Protein AF-S4R4X2-F1 (afdb_monomer)

Mean predicted aligned error: 4.97 Å

Nearest PDB structures (foldseek):
  6krz-assembly3_C  TM=7.947E-01  e=2.212E-10  Homo sapiens
  5lxg-assembly1_A  TM=7.366E-01  e=7.486E-11  Homo sapiens
  6yxg-assembly1_A  TM=7.466E-01  e=3.971E-08  Homo sapiens
  7u8p-assembly1_m  TM=2.594E-01  e=2.006E+00  Sus scrofa
  7u8q-assembly1_j  TM=2.538E-01  e=3.150E+00  Sus scrofa

Radius of gyration: 20.01 Å; Cα contacts (8 Å, |Δi|>4): 422; chains: 1; bounding box: 53×36×65 Å

Secondary structure (DSSP, 8-state):
---GGG--TT--S-PPPTT--HHHHHHGGGS--TTHHHHHHHHHHHHHHHHHHHT-TTHHHHHHSGGGHHHHHHHHHHHHHHHHHHHHHHHGGG-HHHHHHHHHHHHHHHHHHHHHHHHHIIIIISBTTB-TTS-HHHHHHHHHHHHHHHHHHHHHHHHH--STT-HHHHHHHHHHHHHHHHHHHHHHHHHHHHS-GGG-TTHHHHHHHHHHHHHHHHHHHS-TTTTTSTTTTSSSS-HHHHHHHHHHHHHHHHHHHHHHHHHHHTTS--S-HHHHHHHHHHHHHHHHHHHHHHHHHHHHHHHHHHHH--

pLDDT: mean 90.8, std 10.5, range [52.72, 98.75]

Foldseek 3Di:
DQDPLPDDPQQDDFADAAQDDPVVLVVCCVPFGLLNLQLVLLVVLLVVLVVVLVPPPCNVVLVVDLLNVLLVQLSVLSNQLSVLSNCQSSFLRHDVLSNLLSVLSNLLSQLSNLLSLLSLCLFQQADPVGFPPDDSVVLNVVLLVLSLQLSLLQLVLVLPPVDPDDPSSCCSNPVSVVVSVCSSCRSLVRCLVPDDPVVAVLNVLSVLLVVLQVQLSCLVVDFPPSVVPRNPCNGHDTSSSSSSNSNSSSSVSSSVSSVSSSVVCVPPGPDDSVVSVVSVVSSVVSSVSSVVSSVVSSVSVVVVVVVVVD

Structure (mmCIF, N/CA/C/O backbone):
data_AF-S4R4X2-F1
#
_entry.id   AF-S4R4X2-F1
#
loop_
_atom_site.group_PDB
_atom_site.id
_atom_site.type_symbol
_atom_site.label_atom_id
_atom_site.label_alt_id
_atom_site.label_comp_id
_atom_site.label_asym_id
_atom_site.label_entity_id
_atom_site.label_seq_id
_atom_site.pdbx_PDB_ins_code
_atom_site.Cartn_x
_atom_site.Cartn_y
_atom_site.Cartn_z
_atom_site.occupancy
_atom_site.B_iso_or_equiv
_atom_site.auth_seq_id
_atom_site.auth_comp_id
_atom_site.auth_asym_id
_atom_site.auth_atom_id
_atom_site.pdbx_PDB_model_num
ATOM 1 N N . GLU A 1 1 ? -18.042 -4.351 26.432 1.00 79.56 1 GLU A N 1
ATOM 2 C CA . GLU A 1 1 ? -18.594 -3.827 25.164 1.00 79.56 1 GLU A CA 1
ATOM 3 C C . GLU A 1 1 ? -17.460 -3.534 24.189 1.00 79.56 1 GLU A C 1
ATOM 5 O O . GLU A 1 1 ? -16.321 -3.402 24.629 1.00 79.56 1 GLU A O 1
ATOM 10 N N . VAL A 1 2 ? -17.740 -3.502 22.884 1.00 89.75 2 VAL A N 1
ATOM 11 C CA . VAL A 1 2 ? -16.739 -3.189 21.851 1.00 89.75 2 VAL A CA 1
ATOM 12 C C . VAL A 1 2 ? -16.613 -1.659 21.738 1.00 89.75 2 VAL A C 1
ATOM 14 O O . VAL A 1 2 ? -17.638 -0.987 21.643 1.00 89.75 2 VAL A O 1
ATOM 17 N N . PRO A 1 3 ? -15.396 -1.080 21.782 1.00 90.94 3 PRO A N 1
ATOM 18 C CA . PRO A 1 3 ? -15.206 0.360 21.626 1.00 90.94 3 PRO A CA 1
ATOM 19 C C . PRO A 1 3 ? -15.764 0.895 20.302 1.00 90.94 3 PRO A C 1
ATOM 21 O O . PRO A 1 3 ? -15.543 0.300 19.249 1.00 90.94 3 PRO A O 1
ATOM 24 N N . ILE A 1 4 ? -16.387 2.080 20.340 1.00 88.44 4 ILE A N 1
ATOM 25 C CA . ILE A 1 4 ? -16.975 2.756 19.162 1.00 88.44 4 ILE A CA 1
ATOM 26 C C . ILE A 1 4 ? -15.960 2.913 18.023 1.00 88.44 4 ILE A C 1
ATOM 28 O O . ILE A 1 4 ? -16.316 2.817 16.854 1.00 88.44 4 ILE A O 1
ATOM 32 N N . VAL A 1 5 ? -14.683 3.123 18.351 1.00 89.38 5 VAL A N 1
ATOM 33 C CA . VAL A 1 5 ? -13.606 3.279 17.361 1.00 89.38 5 VAL A CA 1
ATOM 34 C C . VAL A 1 5 ? -13.347 2.012 16.535 1.00 89.38 5 VAL A C 1
ATOM 36 O O . VAL A 1 5 ? -12.719 2.103 15.489 1.00 89.38 5 VAL A O 1
ATOM 39 N N . PHE A 1 6 ? -13.827 0.842 16.975 1.00 92.00 6 PHE A N 1
ATOM 40 C CA . PHE A 1 6 ? -13.728 -0.410 16.214 1.00 92.00 6 PHE A CA 1
ATOM 41 C C . PHE A 1 6 ? -14.949 -0.646 15.320 1.00 92.00 6 PHE A C 1
ATOM 43 O O . PHE A 1 6 ? -14.944 -1.591 14.536 1.00 92.00 6 PHE A O 1
ATOM 50 N N . HIS A 1 7 ? -16.010 0.150 15.472 1.00 89.94 7 HIS A N 1
ATOM 51 C CA . HIS A 1 7 ? -17.256 -0.067 14.753 1.00 89.94 7 HIS A CA 1
ATOM 52 C C . HIS A 1 7 ? -17.175 0.482 13.332 1.00 89.94 7 HIS A C 1
ATOM 54 O O . HIS A 1 7 ? -16.748 1.612 13.094 1.00 89.94 7 HIS A O 1
ATOM 60 N N . GLU A 1 8 ? -17.699 -0.311 12.406 1.00 88.56 8 GLU A N 1
ATOM 61 C CA . GLU A 1 8 ? -17.889 0.045 11.008 1.00 88.56 8 GLU A CA 1
ATOM 62 C C . GLU A 1 8 ? -19.390 0.206 10.766 1.00 88.56 8 GLU A C 1
ATOM 64 O O . GLU A 1 8 ? -20.191 -0.610 11.215 1.00 88.56 8 GLU A O 1
ATOM 69 N N . LYS A 1 9 ? -19.793 1.269 10.063 1.00 87.00 9 LYS A N 1
ATOM 70 C CA . LYS A 1 9 ? -21.183 1.773 10.058 1.00 87.00 9 LYS A CA 1
ATOM 71 C C . LYS A 1 9 ? -22.263 0.728 9.731 1.00 87.00 9 LYS A C 1
ATOM 73 O O . LYS A 1 9 ? -23.371 0.826 10.249 1.00 87.00 9 LYS A O 1
ATOM 78 N N . TYR A 1 10 ? -21.966 -0.225 8.849 1.00 93.44 10 TYR A N 1
ATOM 79 C CA . TYR A 1 10 ? -22.925 -1.222 8.351 1.00 93.44 10 TYR A CA 1
ATOM 80 C C . TYR A 1 10 ? -22.626 -2.655 8.816 1.00 93.44 10 TYR A C 1
ATOM 82 O O . TYR A 1 10 ? -23.360 -3.585 8.467 1.00 93.44 10 TYR A O 1
ATOM 90 N N . ILE A 1 11 ? -21.576 -2.822 9.623 1.00 95.56 11 ILE A N 1
ATOM 91 C CA . ILE A 1 11 ? -21.189 -4.090 10.233 1.00 95.56 11 ILE A CA 1
ATOM 92 C C . ILE A 1 11 ? -21.790 -4.128 11.637 1.00 95.56 11 ILE A C 1
ATOM 94 O O . ILE A 1 11 ? -21.461 -3.316 12.496 1.00 95.56 11 ILE A O 1
ATOM 98 N N . THR A 1 12 ? -22.720 -5.050 11.871 1.00 95.00 12 THR A N 1
ATOM 99 C CA . THR A 1 12 ? -23.530 -5.057 13.105 1.00 95.00 12 THR A CA 1
ATOM 100 C C . THR A 1 12 ? -23.096 -6.109 14.123 1.00 95.00 12 THR A C 1
ATOM 102 O O . THR A 1 12 ? -23.522 -6.064 15.274 1.00 95.00 12 THR A O 1
ATOM 105 N N . SER A 1 13 ? -22.271 -7.079 13.725 1.00 95.25 13 SER A N 1
ATOM 106 C CA . SER A 1 13 ? -21.797 -8.166 14.585 1.00 95.25 13 SER A CA 1
ATOM 107 C C . SER A 1 13 ? -20.508 -8.792 14.043 1.00 95.25 13 SER A C 1
ATOM 109 O O . SER A 1 13 ? -20.011 -8.401 12.991 1.00 95.25 13 SER A O 1
ATOM 111 N N . GLY A 1 14 ? -19.954 -9.772 14.764 1.00 95.38 14 GLY A N 1
ATOM 112 C CA . GLY A 1 14 ? -18.726 -10.473 14.367 1.00 95.38 14 GLY A CA 1
ATOM 113 C C . GLY A 1 14 ? -17.434 -9.840 14.888 1.00 95.38 14 GLY A C 1
ATOM 114 O O . GLY A 1 14 ? -16.356 -10.332 14.564 1.00 95.38 14 GLY A O 1
ATOM 115 N N . TYR A 1 15 ? -17.535 -8.791 15.706 1.00 97.19 15 TYR A N 1
ATOM 116 C CA . TYR A 1 15 ? -16.399 -8.159 16.371 1.00 97.19 15 TYR A CA 1
ATOM 117 C C . TYR A 1 15 ? -15.754 -9.079 17.407 1.00 97.19 15 TYR A C 1
ATOM 119 O O . TYR A 1 15 ? -16.434 -9.744 18.190 1.00 97.19 15 TYR A O 1
ATOM 127 N N . ARG A 1 16 ? -14.421 -9.071 17.448 1.00 97.06 16 ARG A N 1
ATOM 128 C CA . ARG A 1 16 ? -13.657 -9.776 18.483 1.00 97.06 16 ARG A CA 1
ATOM 129 C C . ARG A 1 16 ? -13.734 -9.021 19.817 1.00 97.06 16 ARG A C 1
ATOM 131 O O . ARG A 1 16 ? -13.688 -7.789 19.814 1.00 97.06 16 ARG A O 1
ATOM 138 N N . PRO A 1 17 ? -13.813 -9.731 20.956 1.00 96.25 17 PRO A N 1
ATOM 139 C CA . PRO A 1 17 ? -13.838 -9.091 22.265 1.00 96.25 17 PRO A CA 1
ATOM 140 C C . PRO A 1 17 ? -12.492 -8.406 22.566 1.00 96.25 17 PRO A C 1
ATOM 142 O O . PRO A 1 17 ? -11.451 -9.027 22.340 1.00 96.25 17 PRO A O 1
ATOM 145 N N . PRO A 1 18 ? -12.487 -7.173 23.108 1.00 96.81 18 PRO A N 1
ATOM 146 C CA . PRO A 1 18 ? -11.262 -6.491 23.523 1.00 96.81 18 PRO A CA 1
ATOM 147 C C . PRO A 1 18 ? -10.647 -7.124 24.780 1.00 96.81 18 PRO A C 1
ATOM 149 O O . PRO A 1 18 ? -11.257 -7.958 25.451 1.00 96.81 18 PRO A O 1
ATOM 152 N N . GLY A 1 19 ? -9.416 -6.730 25.119 1.00 96.69 19 GLY A N 1
ATOM 153 C CA . GLY A 1 19 ? -8.761 -7.108 26.381 1.00 96.69 19 GLY A CA 1
ATOM 154 C C . GLY A 1 19 ? -8.236 -8.548 26.460 1.00 96.69 19 GLY A C 1
ATOM 155 O O . GLY A 1 19 ? -7.537 -8.887 27.411 1.00 96.69 19 GLY A O 1
ATOM 156 N N . GLN A 1 20 ? -8.492 -9.389 25.454 1.00 97.69 20 GLN A N 1
ATOM 157 C CA . GLN A 1 20 ? -7.968 -10.761 25.413 1.00 97.69 20 GLN A CA 1
ATOM 158 C C . GLN A 1 20 ? -6.429 -10.814 25.339 1.00 97.69 20 GLN A C 1
ATOM 160 O O . GLN A 1 20 ? -5.808 -9.838 24.920 1.00 97.69 20 GLN A O 1
ATOM 165 N N . PRO A 1 21 ? -5.760 -11.924 25.705 1.00 97.81 21 PRO A N 1
ATOM 166 C CA . PRO A 1 21 ? -4.310 -12.096 25.529 1.00 97.81 21 PRO A CA 1
ATOM 167 C C . PRO A 1 21 ? -3.859 -12.037 24.056 1.00 97.81 21 PRO A C 1
ATOM 169 O O . PRO A 1 21 ? -4.621 -12.384 23.164 1.00 97.81 21 PRO A O 1
ATOM 172 N N . TRP A 1 22 ? -2.602 -11.679 23.766 1.00 97.88 22 TRP A N 1
ATOM 173 C CA . TRP A 1 22 ? -2.083 -11.613 22.381 1.00 97.88 22 TRP A CA 1
ATOM 174 C C . TRP A 1 22 ? -2.250 -12.920 21.596 1.00 97.88 22 TRP A C 1
ATOM 176 O O . TRP A 1 22 ? -2.629 -12.892 20.427 1.00 97.88 22 TRP A O 1
ATOM 186 N N . ARG A 1 23 ? -2.064 -14.063 22.270 1.00 98.12 23 ARG A N 1
ATOM 187 C CA . ARG A 1 23 ? -2.300 -15.396 21.695 1.00 98.12 23 ARG A CA 1
ATOM 188 C C . ARG A 1 23 ? -3.719 -15.579 21.151 1.00 98.12 23 ARG A C 1
ATOM 190 O O . ARG A 1 23 ? -3.886 -16.273 20.162 1.00 98.12 23 ARG A O 1
ATOM 197 N N . PHE A 1 24 ? -4.729 -14.950 21.761 1.00 98.31 24 PHE A N 1
ATOM 198 C CA . PHE A 1 24 ? -6.113 -15.035 21.292 1.00 98.31 24 PHE A CA 1
ATOM 199 C C . PHE A 1 24 ? -6.245 -14.415 19.900 1.00 98.31 24 PHE A C 1
ATOM 201 O O . PHE A 1 24 ? -6.804 -15.036 19.004 1.00 98.31 24 PHE A O 1
ATOM 208 N N . TYR A 1 25 ? -5.675 -13.224 19.695 1.00 98.25 25 TYR A N 1
ATOM 209 C CA . TYR A 1 25 ? -5.715 -12.553 18.396 1.00 98.25 25 TYR A CA 1
ATOM 210 C C . TYR A 1 25 ? -4.884 -13.295 17.351 1.00 98.25 25 TYR A C 1
ATOM 212 O O . TYR A 1 25 ? -5.356 -13.467 16.235 1.00 98.25 25 TYR A O 1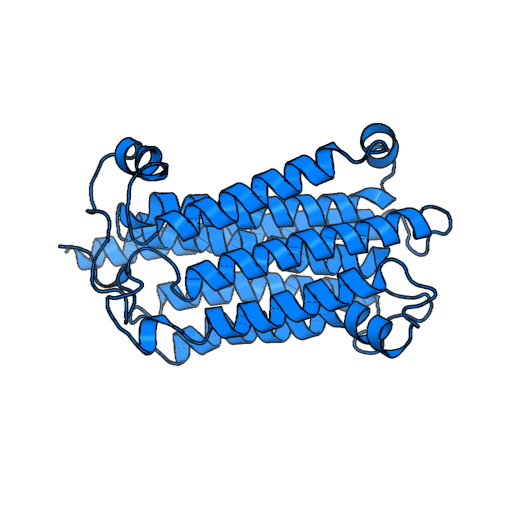
ATOM 220 N N . ALA A 1 26 ? -3.710 -13.819 17.716 1.00 97.75 26 ALA A N 1
ATOM 221 C CA . ALA A 1 26 ? -2.916 -14.646 16.808 1.00 97.75 26 ALA A CA 1
ATOM 222 C C . ALA A 1 26 ? -3.687 -15.900 16.350 1.00 97.75 26 ALA A C 1
ATOM 224 O O . ALA A 1 26 ? -3.758 -16.179 15.158 1.00 97.75 26 ALA A O 1
ATOM 225 N N . LEU A 1 27 ? -4.333 -16.612 17.280 1.00 98.12 27 LEU A N 1
ATOM 226 C CA . LEU A 1 27 ? -5.159 -17.783 16.965 1.00 98.12 27 LEU A CA 1
ATOM 227 C C . LEU A 1 27 ? -6.467 -17.417 16.251 1.00 98.12 27 LEU A C 1
ATOM 229 O O . LEU A 1 27 ? -7.021 -18.253 15.538 1.00 98.12 27 LEU A O 1
ATOM 233 N N . SER A 1 28 ? -6.941 -16.171 16.381 1.00 97.75 28 SER A N 1
ATOM 234 C CA . SER A 1 28 ? -8.133 -15.702 15.665 1.00 97.75 28 SER A CA 1
ATOM 235 C C . SER A 1 28 ? -7.962 -15.703 14.147 1.00 97.75 28 SER A C 1
ATOM 237 O O . SER A 1 28 ? -8.964 -15.731 13.447 1.00 97.75 28 SER A O 1
ATOM 239 N N . LEU A 1 29 ? -6.723 -15.820 13.645 1.00 97.00 29 LEU A N 1
ATOM 240 C CA . LEU A 1 29 ? -6.432 -16.111 12.239 1.00 97.00 29 LEU A CA 1
ATOM 241 C C . LEU A 1 29 ? -7.249 -17.301 11.697 1.00 97.00 29 LEU A C 1
ATOM 243 O O . LEU A 1 29 ? -7.602 -17.319 10.523 1.00 97.00 29 LEU A O 1
ATOM 247 N N . PHE A 1 30 ? -7.587 -18.271 12.550 1.00 97.50 30 PHE A N 1
ATOM 248 C CA . PHE A 1 30 ? -8.361 -19.462 12.190 1.00 97.50 30 PHE A CA 1
ATOM 249 C C . PHE A 1 30 ? -9.803 -19.442 12.726 1.00 97.50 30 PHE A C 1
ATOM 251 O O . PHE A 1 30 ? -10.475 -20.472 12.730 1.00 97.50 30 PHE A O 1
ATOM 258 N N . ALA A 1 31 ? -10.293 -18.293 13.198 1.00 96.69 31 ALA A N 1
ATOM 259 C CA . ALA A 1 31 ? -11.617 -18.149 13.796 1.00 96.69 31 ALA A CA 1
ATOM 260 C C . ALA A 1 31 ? -12.499 -17.174 13.006 1.00 96.69 31 ALA A C 1
ATOM 262 O O . ALA A 1 31 ? -12.028 -16.219 12.397 1.00 96.69 31 ALA A O 1
ATOM 263 N N . ARG A 1 32 ? -13.817 -17.382 13.053 1.00 97.50 32 ARG A N 1
ATOM 264 C CA . ARG A 1 32 ? -14.786 -16.529 12.355 1.00 97.50 32 ARG A CA 1
ATOM 265 C C . ARG A 1 32 ? -14.952 -15.180 13.063 1.00 97.50 32 ARG A C 1
ATOM 267 O O . ARG A 1 32 ? -15.432 -15.137 14.192 1.00 97.50 32 ARG A O 1
ATOM 274 N N . HIS A 1 33 ? -14.634 -14.087 12.374 1.00 97.38 33 HIS A N 1
ATOM 275 C CA . HIS A 1 33 ? -14.860 -12.711 12.832 1.00 97.38 33 HIS A CA 1
ATOM 276 C C . HIS A 1 33 ? -14.904 -11.733 11.647 1.00 97.38 33 HIS A C 1
ATOM 278 O O . HIS A 1 33 ? -14.547 -12.104 10.532 1.00 97.38 33 HIS A O 1
ATOM 284 N N . ASN A 1 34 ? -15.319 -10.485 11.876 1.00 97.38 34 ASN A N 1
ATOM 285 C CA . ASN A 1 34 ? -15.469 -9.464 10.830 1.00 97.38 34 ASN A CA 1
ATOM 286 C C . ASN A 1 34 ? -14.162 -9.171 10.064 1.00 97.38 34 ASN A C 1
ATOM 288 O O . ASN A 1 34 ? -14.175 -8.975 8.856 1.00 97.38 34 ASN A O 1
ATOM 292 N N . GLU A 1 35 ? -13.017 -9.231 10.747 1.00 98.00 35 GLU A N 1
ATOM 293 C CA . GLU A 1 35 ? -11.701 -8.988 10.130 1.00 98.00 35 GLU A CA 1
ATOM 294 C C . GLU A 1 35 ? -11.081 -10.189 9.391 1.00 98.00 35 GLU A C 1
ATOM 296 O O . GLU A 1 35 ? -9.986 -10.055 8.851 1.00 98.00 35 GLU A O 1
ATOM 301 N N . ILE A 1 36 ? -11.702 -11.380 9.393 1.00 97.81 36 ILE A N 1
ATOM 302 C CA . ILE A 1 36 ? -11.011 -12.620 8.984 1.00 97.81 36 ILE A CA 1
ATOM 303 C C . ILE A 1 36 ? -10.496 -12.529 7.543 1.00 97.81 36 ILE A C 1
ATOM 305 O O . ILE A 1 36 ? -9.330 -12.810 7.273 1.00 97.81 36 ILE A O 1
ATOM 309 N N . ALA A 1 37 ? -11.335 -12.062 6.620 1.00 97.75 37 ALA A N 1
ATOM 310 C CA . ALA A 1 37 ? -10.935 -11.906 5.231 1.00 97.75 37 ALA A CA 1
ATOM 311 C C . ALA A 1 37 ? -10.016 -10.695 5.023 1.00 97.75 37 ALA A C 1
ATOM 313 O O . ALA A 1 37 ? -9.149 -10.777 4.160 1.00 97.75 37 ALA A O 1
ATOM 314 N N . ASN A 1 38 ? -10.093 -9.633 5.837 1.00 98.12 38 ASN A N 1
ATOM 315 C CA . ASN A 1 38 ? -9.118 -8.532 5.772 1.00 98.12 38 ASN A CA 1
ATOM 316 C C . ASN A 1 38 ? -7.694 -9.040 6.055 1.00 98.12 38 ASN A C 1
ATOM 318 O O . ASN A 1 38 ? -6.760 -8.675 5.344 1.00 98.12 38 ASN A O 1
ATOM 322 N N . VAL A 1 39 ? -7.546 -9.929 7.047 1.00 98.50 39 VAL A N 1
ATOM 323 C CA . VAL A 1 39 ? -6.270 -10.572 7.397 1.00 98.50 39 VAL A CA 1
ATOM 324 C C . VAL A 1 39 ? -5.806 -11.521 6.290 1.00 98.50 39 VAL A C 1
ATOM 326 O O . VAL A 1 39 ? -4.684 -11.400 5.805 1.00 98.50 39 VAL A O 1
ATOM 329 N N . TRP A 1 40 ? -6.652 -12.467 5.868 1.00 98.62 40 TRP A N 1
ATOM 330 C CA . TRP A 1 40 ? -6.243 -13.514 4.923 1.00 98.62 40 TRP A CA 1
ATOM 331 C C . TRP A 1 40 ? -5.933 -13.000 3.520 1.00 98.62 40 TRP A C 1
ATOM 333 O O . TRP A 1 40 ? -5.025 -13.520 2.877 1.00 98.62 40 TRP A O 1
ATOM 343 N N . THR A 1 41 ? -6.662 -11.993 3.040 1.00 98.31 41 THR A N 1
ATOM 344 C CA . THR A 1 41 ? -6.456 -11.438 1.693 1.00 98.31 41 THR A CA 1
ATOM 345 C C . THR A 1 41 ? -5.067 -10.819 1.549 1.00 98.31 41 THR A C 1
ATOM 347 O O . THR A 1 41 ? -4.331 -11.185 0.633 1.00 98.31 41 THR A O 1
ATOM 350 N N . HIS A 1 42 ? -4.649 -9.978 2.496 1.00 98.38 42 HIS A N 1
ATOM 351 C CA . HIS A 1 42 ? -3.306 -9.399 2.506 1.00 98.38 42 HIS A CA 1
ATOM 352 C C . HIS A 1 42 ? -2.215 -10.391 2.942 1.00 98.38 42 HIS A C 1
ATOM 354 O O . HIS A 1 42 ? -1.110 -10.338 2.397 1.00 98.38 42 HIS A O 1
ATOM 360 N N . LEU A 1 43 ? -2.497 -11.352 3.832 1.00 98.50 43 LEU A N 1
ATOM 361 C CA . LEU A 1 43 ? -1.540 -12.421 4.146 1.00 98.50 43 LEU A CA 1
ATOM 362 C C . LEU A 1 43 ? -1.214 -13.243 2.893 1.00 98.50 43 LEU A C 1
ATOM 364 O O . LEU A 1 43 ? -0.044 -13.438 2.564 1.00 98.50 43 LEU A O 1
ATOM 368 N N . LEU A 1 44 ? -2.242 -13.682 2.163 1.00 98.38 44 LEU A N 1
ATOM 369 C CA . LEU A 1 44 ? -2.069 -14.425 0.920 1.00 98.38 44 LEU A CA 1
ATOM 370 C C . LEU A 1 44 ? -1.371 -13.569 -0.139 1.00 98.38 44 LEU A C 1
ATOM 372 O O . LEU A 1 44 ? -0.422 -14.042 -0.757 1.00 98.38 44 LEU A O 1
ATOM 376 N N . GLY A 1 45 ? -1.776 -12.308 -0.309 1.00 98.06 45 GLY A N 1
ATOM 377 C CA . GLY A 1 45 ? -1.105 -11.373 -1.214 1.00 98.06 45 GLY A CA 1
ATOM 378 C C . GLY A 1 45 ? 0.390 -11.220 -0.907 1.00 98.06 45 GLY A C 1
ATOM 379 O O . GLY A 1 45 ? 1.217 -11.286 -1.816 1.00 98.06 45 GLY A O 1
ATOM 380 N N . THR A 1 46 ? 0.755 -11.133 0.375 1.00 98.38 46 THR A N 1
ATOM 381 C CA . THR A 1 46 ? 2.157 -11.087 0.824 1.00 98.38 46 THR A CA 1
ATOM 382 C C . THR A 1 46 ? 2.912 -12.345 0.398 1.00 98.38 46 THR A C 1
ATOM 384 O O . THR A 1 46 ? 3.979 -12.255 -0.209 1.00 98.38 46 THR A O 1
ATOM 387 N N . LEU A 1 47 ? 2.350 -13.528 0.669 1.00 97.81 47 LEU A N 1
ATOM 388 C CA . LEU A 1 47 ? 2.954 -14.809 0.292 1.00 97.81 47 LEU A CA 1
ATOM 389 C C . LEU A 1 47 ? 3.093 -14.958 -1.227 1.00 97.81 47 LEU A C 1
ATOM 391 O O . LEU A 1 47 ? 4.113 -15.461 -1.693 1.00 97.81 47 LEU A O 1
ATOM 395 N N . LEU A 1 48 ? 2.108 -14.497 -2.001 1.00 96.56 48 LEU A N 1
ATOM 396 C CA . LEU A 1 48 ? 2.146 -14.522 -3.463 1.00 96.56 48 LEU A CA 1
ATOM 397 C C . LEU A 1 48 ? 3.256 -13.626 -4.016 1.00 96.56 48 LEU A C 1
ATOM 399 O O . LEU A 1 48 ? 4.003 -14.070 -4.886 1.00 96.56 48 LEU A O 1
ATOM 403 N N . VAL A 1 49 ? 3.420 -12.410 -3.486 1.00 95.56 49 VAL A N 1
ATOM 404 C CA . VAL A 1 49 ? 4.522 -11.518 -3.882 1.00 95.56 49 VAL A CA 1
ATOM 405 C C . VAL A 1 49 ? 5.874 -12.143 -3.547 1.00 95.56 49 VAL A C 1
ATOM 407 O O . VAL A 1 49 ? 6.744 -12.216 -4.414 1.00 95.56 49 VAL A O 1
ATOM 410 N N . LEU A 1 50 ? 6.048 -12.663 -2.329 1.00 94.12 50 LEU A N 1
ATOM 411 C CA . LEU A 1 50 ? 7.296 -13.319 -1.926 1.00 94.12 50 LEU A CA 1
ATOM 412 C C . LEU A 1 50 ? 7.604 -14.548 -2.792 1.00 94.12 50 LEU A C 1
ATOM 414 O O . LEU A 1 50 ? 8.735 -14.708 -3.251 1.00 94.12 50 LEU A O 1
ATOM 418 N N . ALA A 1 51 ? 6.602 -15.385 -3.068 1.00 92.56 51 ALA A N 1
ATOM 419 C CA . ALA A 1 51 ? 6.746 -16.542 -3.945 1.00 92.56 51 ALA A CA 1
ATOM 420 C C . ALA A 1 51 ? 7.090 -16.128 -5.380 1.00 92.56 51 ALA A C 1
ATOM 422 O O . ALA A 1 51 ? 7.903 -16.784 -6.033 1.00 92.56 51 ALA A O 1
ATOM 423 N N . ARG A 1 52 ? 6.500 -15.036 -5.880 1.00 89.62 52 ARG A N 1
ATOM 424 C CA . ARG A 1 52 ? 6.774 -14.540 -7.227 1.00 89.62 52 ARG A CA 1
ATOM 425 C C . ARG A 1 52 ? 8.194 -14.006 -7.367 1.00 89.62 52 ARG A C 1
ATOM 427 O O . ARG A 1 52 ? 8.855 -14.338 -8.350 1.00 89.62 52 ARG A O 1
ATOM 434 N N . VAL A 1 53 ? 8.662 -13.233 -6.386 1.00 86.06 53 VAL A N 1
ATOM 435 C CA . VAL A 1 53 ? 10.046 -12.738 -6.327 1.00 86.06 53 VAL A CA 1
ATOM 436 C C . VAL A 1 53 ? 11.022 -13.901 -6.192 1.00 86.06 53 VAL A C 1
ATOM 438 O O . VAL A 1 53 ? 12.008 -13.948 -6.914 1.00 86.06 53 VAL A O 1
ATOM 441 N N . GLY A 1 54 ? 10.732 -14.876 -5.325 1.00 86.56 54 GLY A N 1
ATOM 442 C CA . GLY A 1 54 ? 11.584 -16.051 -5.122 1.00 86.56 54 GLY A CA 1
ATOM 443 C C . GLY A 1 54 ? 11.737 -16.946 -6.357 1.00 86.56 54 GLY A C 1
ATOM 444 O O . GLY A 1 54 ? 12.695 -17.707 -6.434 1.00 86.56 54 GLY A O 1
ATOM 445 N N . LYS A 1 55 ? 10.822 -16.846 -7.329 1.00 85.12 55 LYS A N 1
ATOM 446 C CA . LYS A 1 55 ? 10.859 -17.591 -8.597 1.00 85.12 55 LYS A CA 1
ATOM 447 C C . LYS A 1 55 ? 11.661 -16.919 -9.706 1.00 85.12 55 LYS A C 1
ATOM 449 O O . LYS A 1 55 ? 11.811 -17.548 -10.744 1.00 85.12 55 LYS A O 1
ATOM 454 N N . ILE A 1 56 ? 12.116 -15.675 -9.541 1.00 79.31 56 ILE A N 1
ATOM 455 C CA . ILE A 1 56 ? 12.898 -14.976 -10.572 1.00 79.31 56 ILE A CA 1
ATOM 456 C C . ILE A 1 56 ? 14.277 -15.648 -10.625 1.00 79.31 56 ILE A C 1
ATOM 458 O O . ILE A 1 56 ? 15.043 -15.478 -9.676 1.00 79.31 56 ILE A O 1
ATOM 462 N N . PRO A 1 57 ? 14.591 -16.454 -11.658 1.00 66.88 57 PRO A N 1
ATOM 463 C CA . PRO A 1 57 ? 15.798 -17.290 -11.684 1.00 66.88 57 PRO A CA 1
ATOM 464 C C . PRO A 1 57 ? 17.080 -16.469 -11.581 1.00 66.88 57 PRO A C 1
ATOM 466 O O . PRO A 1 57 ? 18.080 -16.904 -11.013 1.00 66.88 57 PRO A O 1
ATOM 469 N N . GLU A 1 58 ? 17.027 -15.241 -12.083 1.00 64.25 58 GLU A N 1
ATOM 470 C CA . GLU A 1 58 ? 18.148 -14.329 -12.113 1.00 64.25 58 GLU A CA 1
ATOM 471 C C . GLU A 1 58 ? 18.396 -13.672 -10.747 1.00 64.25 58 GLU A C 1
ATOM 473 O O . GLU A 1 58 ? 19.412 -13.013 -10.604 1.00 64.25 58 GLU A O 1
ATOM 478 N N . LEU A 1 59 ? 17.576 -13.887 -9.701 1.00 62.50 59 LEU A N 1
ATOM 479 C CA . LEU A 1 59 ? 17.683 -13.208 -8.392 1.00 62.50 59 LEU A CA 1
ATOM 480 C C . LEU A 1 59 ? 19.113 -13.114 -7.840 1.00 62.50 59 LEU A C 1
ATOM 482 O O . LEU A 1 59 ? 19.470 -12.104 -7.238 1.00 62.50 59 LEU A O 1
ATOM 486 N N . ALA A 1 60 ? 19.916 -14.167 -8.010 1.00 59.09 60 ALA A N 1
ATOM 487 C CA . ALA A 1 60 ? 21.297 -14.212 -7.542 1.00 59.09 60 ALA A CA 1
ATOM 488 C C . ALA A 1 60 ? 22.246 -13.356 -8.403 1.00 59.09 60 ALA A C 1
ATOM 490 O O . ALA A 1 60 ? 23.055 -12.612 -7.854 1.00 59.09 60 ALA A O 1
ATOM 491 N N . ALA A 1 61 ? 22.115 -13.405 -9.732 1.00 61.53 61 ALA A N 1
ATOM 492 C CA . ALA A 1 61 ? 22.909 -12.603 -10.669 1.00 61.53 61 ALA A CA 1
ATOM 493 C C . ALA A 1 61 ? 22.446 -11.130 -10.706 1.00 61.53 61 ALA A C 1
ATOM 495 O O . ALA A 1 61 ? 23.245 -10.200 -10.707 1.00 61.53 61 ALA A O 1
ATOM 496 N N . THR A 1 62 ? 21.136 -10.920 -10.641 1.00 62.97 62 THR A N 1
ATOM 497 C CA . THR A 1 62 ? 20.407 -9.651 -10.667 1.00 62.97 62 THR A CA 1
ATOM 498 C C . THR A 1 62 ? 20.594 -8.831 -9.391 1.00 62.97 62 THR A C 1
ATOM 500 O O . THR A 1 62 ? 20.644 -7.610 -9.479 1.00 62.97 62 THR A O 1
ATOM 503 N N . ARG A 1 63 ? 20.753 -9.448 -8.206 1.00 61.34 63 ARG A N 1
ATOM 504 C CA . ARG A 1 63 ? 21.069 -8.714 -6.956 1.00 61.34 63 ARG A CA 1
ATOM 505 C C . ARG A 1 63 ? 22.466 -8.097 -6.949 1.00 61.34 63 ARG A C 1
ATOM 507 O O . ARG A 1 63 ? 22.670 -7.102 -6.253 1.00 61.34 63 ARG A O 1
ATOM 514 N N . ALA A 1 64 ? 23.407 -8.687 -7.688 1.00 67.44 64 ALA A N 1
ATOM 515 C CA . ALA A 1 64 ? 24.744 -8.124 -7.852 1.00 67.44 64 ALA A CA 1
ATOM 516 C C . ALA A 1 64 ? 24.722 -6.857 -8.726 1.00 67.44 64 ALA A C 1
ATOM 518 O O . ALA A 1 64 ? 25.574 -5.987 -8.557 1.00 67.44 64 ALA A O 1
ATOM 519 N N . ASP A 1 65 ? 23.724 -6.722 -9.607 1.00 83.00 65 ASP A N 1
ATOM 520 C CA . ASP A 1 65 ? 23.511 -5.523 -10.409 1.00 83.00 65 ASP A CA 1
ATOM 521 C C . ASP A 1 65 ? 22.655 -4.490 -9.661 1.00 83.00 65 ASP A C 1
ATOM 523 O O . ASP A 1 65 ? 21.489 -4.723 -9.325 1.00 83.00 65 ASP A O 1
ATOM 527 N N . ILE A 1 66 ? 23.224 -3.302 -9.448 1.00 85.44 66 ILE A N 1
ATOM 528 C CA . ILE A 1 66 ? 22.522 -2.196 -8.803 1.00 85.44 66 ILE A CA 1
ATOM 529 C C . ILE A 1 66 ? 21.256 -1.785 -9.571 1.00 85.44 66 ILE A C 1
ATOM 531 O O . ILE A 1 66 ? 20.261 -1.428 -8.943 1.00 85.44 66 ILE A O 1
ATOM 535 N N . ALA A 1 67 ? 21.2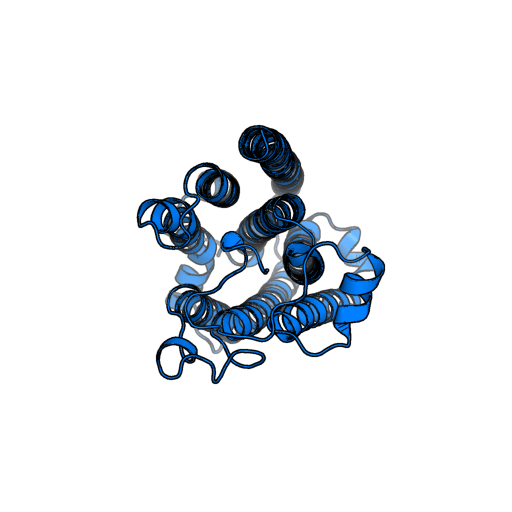33 -1.931 -10.901 1.00 84.19 67 ALA A N 1
ATOM 536 C CA . ALA A 1 67 ? 20.096 -1.559 -11.748 1.00 84.19 67 ALA A CA 1
ATOM 537 C C . ALA A 1 67 ? 18.808 -2.354 -11.456 1.00 84.19 67 ALA A C 1
ATOM 539 O O . ALA A 1 67 ? 17.721 -1.954 -11.876 1.00 84.19 67 ALA A O 1
ATOM 540 N N . SER A 1 68 ? 18.903 -3.455 -10.714 1.00 87.38 68 SER A N 1
ATOM 541 C CA . SER A 1 68 ? 17.770 -4.308 -10.345 1.00 87.38 68 SER A CA 1
ATOM 542 C C . SER A 1 68 ? 17.130 -3.935 -9.006 1.00 87.38 68 SER A C 1
ATOM 544 O O . SER A 1 68 ? 16.041 -4.399 -8.669 1.00 87.38 68 SER A O 1
ATOM 546 N N . TRP A 1 69 ? 17.800 -3.106 -8.204 1.00 90.31 69 TRP A N 1
ATOM 547 C CA . TRP A 1 69 ? 17.323 -2.720 -6.876 1.00 90.31 69 TRP A CA 1
ATOM 548 C C . TRP A 1 69 ? 16.001 -1.943 -6.873 1.00 90.31 69 TRP A C 1
ATOM 550 O O . TRP A 1 69 ? 15.203 -2.199 -5.971 1.00 90.31 69 TRP A O 1
ATOM 560 N N . PRO A 1 70 ? 15.692 -1.071 -7.853 1.00 92.94 70 PRO A N 1
ATOM 561 C CA . PRO A 1 70 ? 14.366 -0.465 -7.962 1.00 92.94 70 PRO A CA 1
ATOM 562 C C . PRO A 1 70 ? 13.233 -1.503 -8.051 1.00 92.94 70 PRO A C 1
ATOM 564 O O . PRO A 1 70 ? 12.185 -1.323 -7.431 1.00 92.94 70 PRO A O 1
ATOM 567 N N . PHE A 1 71 ? 13.450 -2.628 -8.743 1.00 92.44 71 PHE A N 1
ATOM 568 C CA . PHE A 1 71 ? 12.470 -3.717 -8.822 1.00 92.44 71 PHE A CA 1
ATOM 569 C C . PHE A 1 71 ? 12.312 -4.413 -7.464 1.00 92.44 71 PHE A C 1
ATOM 571 O O . PHE A 1 71 ? 11.195 -4.649 -7.001 1.00 92.44 71 PHE A O 1
ATOM 578 N N . PHE A 1 72 ? 13.427 -4.682 -6.778 1.00 91.19 72 PHE A N 1
ATOM 579 C CA . PHE A 1 72 ? 13.391 -5.252 -5.431 1.00 91.19 72 PHE A CA 1
ATOM 580 C C . PHE A 1 72 ? 12.724 -4.326 -4.414 1.00 91.19 72 PHE A C 1
ATOM 582 O O . PHE A 1 72 ? 12.002 -4.818 -3.551 1.00 91.19 72 PHE A O 1
ATOM 589 N N . LEU A 1 73 ? 12.915 -3.009 -4.523 1.00 94.81 73 LEU A N 1
ATOM 590 C CA . LEU A 1 73 ? 12.224 -2.026 -3.690 1.00 94.81 73 LEU A CA 1
ATOM 591 C C . LEU A 1 73 ? 10.712 -2.071 -3.899 1.00 94.81 73 LEU A C 1
ATOM 593 O O . LEU A 1 73 ? 9.984 -2.095 -2.910 1.00 94.81 73 LEU A O 1
ATOM 597 N N . LEU A 1 74 ? 10.243 -2.117 -5.151 1.00 96.88 74 LEU A N 1
ATOM 598 C CA . LEU A 1 74 ? 8.821 -2.273 -5.471 1.00 96.88 74 LEU A CA 1
ATOM 599 C C . LEU A 1 74 ? 8.247 -3.549 -4.846 1.00 96.88 74 LEU A C 1
ATOM 601 O O . LEU A 1 74 ? 7.207 -3.516 -4.193 1.00 96.88 74 LEU A O 1
ATOM 605 N N . ALA A 1 75 ? 8.924 -4.682 -5.026 1.00 95.88 75 ALA A N 1
ATOM 606 C CA . ALA A 1 75 ? 8.413 -5.948 -4.524 1.00 95.88 75 ALA A CA 1
ATOM 607 C C . ALA A 1 75 ? 8.461 -6.034 -2.987 1.00 95.88 75 ALA A C 1
ATOM 609 O O . ALA A 1 75 ? 7.518 -6.522 -2.362 1.00 95.88 75 ALA A O 1
ATOM 610 N N . LEU A 1 76 ? 9.530 -5.520 -2.367 1.00 95.50 76 LEU A N 1
ATOM 611 C CA . LEU A 1 76 ? 9.670 -5.448 -0.914 1.00 95.50 76 LEU A CA 1
ATOM 612 C C . LEU A 1 76 ? 8.606 -4.538 -0.302 1.00 95.50 76 LEU A C 1
ATOM 614 O O . LEU A 1 76 ? 7.984 -4.920 0.684 1.00 95.50 76 LEU A O 1
ATOM 618 N N . SER A 1 77 ? 8.381 -3.355 -0.874 1.00 98.25 77 SER A N 1
ATOM 619 C CA . SER A 1 77 ? 7.365 -2.428 -0.379 1.00 98.25 77 SER A CA 1
ATOM 620 C C . SER A 1 77 ? 5.948 -2.973 -0.591 1.00 98.25 77 SER A C 1
ATOM 622 O O . SER A 1 77 ? 5.122 -2.860 0.313 1.00 98.25 77 SER A O 1
ATOM 624 N N . GLY A 1 78 ? 5.706 -3.656 -1.718 1.00 98.19 78 GLY A N 1
ATOM 625 C CA . GLY A 1 78 ? 4.492 -4.423 -2.006 1.00 98.19 78 GLY A CA 1
ATOM 626 C C . GLY A 1 78 ? 4.197 -5.491 -0.946 1.00 98.19 78 GLY A C 1
ATOM 627 O O . GLY A 1 78 ? 3.104 -5.548 -0.390 1.00 98.19 78 GLY A O 1
ATOM 628 N N . ALA A 1 79 ? 5.185 -6.315 -0.597 1.00 98.31 79 ALA A N 1
ATOM 629 C CA . ALA A 1 79 ? 5.029 -7.303 0.472 1.00 98.31 79 ALA A CA 1
ATOM 630 C C . ALA A 1 79 ? 4.870 -6.642 1.855 1.00 98.31 79 ALA A C 1
ATOM 632 O O . ALA A 1 79 ? 4.045 -7.072 2.660 1.00 98.31 79 ALA A O 1
ATOM 633 N N . ALA A 1 80 ? 5.642 -5.588 2.135 1.00 98.25 80 ALA A N 1
ATOM 634 C CA . ALA A 1 80 ? 5.652 -4.926 3.433 1.00 98.25 80 ALA A CA 1
ATOM 635 C C . ALA A 1 80 ? 4.311 -4.263 3.768 1.00 98.25 80 ALA A C 1
ATOM 637 O O . ALA A 1 80 ? 3.849 -4.413 4.898 1.00 98.25 80 ALA A O 1
ATOM 638 N N . TYR A 1 81 ? 3.659 -3.571 2.823 1.00 98.50 81 TYR A N 1
ATOM 639 C CA . TYR A 1 81 ? 2.372 -2.929 3.118 1.00 98.50 81 TYR A CA 1
ATOM 640 C C . TYR A 1 81 ? 1.284 -3.961 3.430 1.00 98.50 81 TYR A C 1
ATOM 642 O O . TYR A 1 81 ? 0.557 -3.807 4.410 1.00 98.50 81 TYR A O 1
ATOM 650 N N . MET A 1 82 ? 1.215 -5.056 2.664 1.00 98.69 82 MET A N 1
ATOM 651 C CA . MET A 1 82 ? 0.251 -6.128 2.917 1.00 98.69 82 MET A CA 1
ATOM 652 C C . MET A 1 82 ? 0.534 -6.833 4.247 1.00 98.69 82 MET A C 1
ATOM 654 O O . MET A 1 82 ? -0.395 -7.123 5.003 1.00 98.69 82 MET A O 1
ATOM 658 N N . ALA A 1 83 ? 1.805 -7.057 4.589 1.00 98.69 83 ALA A N 1
ATOM 659 C CA . ALA A 1 83 ? 2.185 -7.638 5.873 1.00 98.69 83 ALA A CA 1
ATOM 660 C C . ALA A 1 83 ? 1.798 -6.728 7.051 1.00 98.69 83 ALA A C 1
ATOM 662 O O . ALA A 1 83 ? 1.202 -7.195 8.022 1.00 98.69 83 ALA A O 1
ATOM 663 N N . LEU A 1 84 ? 2.084 -5.425 6.963 1.00 98.69 84 LEU A N 1
ATOM 664 C CA . LEU A 1 84 ? 1.724 -4.447 7.995 1.00 98.69 84 LEU A CA 1
ATOM 665 C C . LEU A 1 84 ? 0.203 -4.330 8.155 1.00 98.69 84 LEU A C 1
ATOM 667 O O . LEU A 1 84 ? -0.291 -4.339 9.283 1.00 98.69 84 LEU A O 1
ATOM 671 N N . SER A 1 85 ? -0.538 -4.339 7.049 1.00 98.62 85 SER A N 1
ATOM 672 C CA . SER A 1 85 ? -2.000 -4.377 7.055 1.00 98.62 85 SER A CA 1
ATOM 673 C C . SER A 1 85 ? -2.549 -5.662 7.687 1.00 98.62 85 SER A C 1
ATOM 675 O O . SER A 1 85 ? -3.446 -5.614 8.529 1.00 98.62 85 SER A O 1
ATOM 677 N N . THR A 1 86 ? -1.959 -6.820 7.368 1.00 98.75 86 THR A N 1
ATOM 678 C CA . THR A 1 86 ? -2.306 -8.115 7.981 1.00 98.75 86 THR A CA 1
ATOM 679 C C . THR A 1 86 ? -2.141 -8.055 9.497 1.00 98.75 86 THR A C 1
ATOM 681 O O . THR A 1 86 ? -3.048 -8.435 10.237 1.00 98.75 86 THR A O 1
ATOM 684 N N . VAL A 1 87 ? -1.005 -7.535 9.973 1.00 98.62 87 VAL A N 1
ATOM 685 C CA . VAL A 1 87 ? -0.730 -7.348 11.404 1.00 98.62 87 VAL A CA 1
ATOM 686 C C . VAL A 1 87 ? -1.752 -6.393 12.025 1.00 98.62 87 VAL A C 1
ATOM 688 O O . VAL A 1 87 ? -2.287 -6.686 13.097 1.00 98.62 87 VAL A O 1
ATOM 691 N N . ALA A 1 88 ? -2.089 -5.292 11.351 1.00 98.50 88 ALA A N 1
ATOM 692 C CA . ALA A 1 88 ? -3.078 -4.348 11.851 1.00 98.50 88 ALA A CA 1
ATOM 693 C C . ALA A 1 88 ? -4.458 -4.975 12.014 1.00 98.50 88 ALA A C 1
ATOM 695 O O . ALA A 1 88 ? -4.996 -4.988 13.124 1.00 98.50 88 ALA A O 1
ATOM 696 N N . HIS A 1 89 ? -4.989 -5.595 10.967 1.00 98.38 89 HIS A N 1
ATOM 697 C CA . HIS A 1 89 ? -6.279 -6.270 11.037 1.00 98.38 89 HIS A CA 1
ATOM 698 C C . HIS A 1 89 ? -6.270 -7.471 11.984 1.00 98.38 89 HIS A C 1
ATOM 700 O O . HIS A 1 89 ? -7.297 -7.781 12.583 1.00 98.38 89 HIS A O 1
ATOM 706 N N . LEU A 1 90 ? -5.131 -8.124 12.216 1.00 98.31 90 LEU A N 1
ATOM 707 C CA . LEU A 1 90 ? -5.059 -9.230 13.165 1.00 98.31 90 LEU A CA 1
ATOM 708 C C . LEU A 1 90 ? -5.114 -8.746 14.619 1.00 98.31 90 LEU A C 1
ATOM 710 O O . LEU A 1 90 ? -5.791 -9.374 15.431 1.00 98.31 90 LEU A O 1
ATOM 714 N N . PHE A 1 91 ? -4.465 -7.627 14.950 1.00 98.44 91 PHE A N 1
ATOM 715 C CA . PHE A 1 91 ? -4.232 -7.229 16.341 1.00 98.44 91 PHE A CA 1
ATOM 716 C C . PHE A 1 91 ? -4.958 -5.959 16.815 1.00 98.44 91 PHE A C 1
ATOM 718 O O . PHE A 1 91 ? -4.995 -5.713 18.026 1.00 98.44 91 PHE A O 1
ATOM 725 N N . HIS A 1 92 ? -5.567 -5.167 15.923 1.00 97.50 92 HIS A N 1
ATOM 726 C CA . HIS A 1 92 ? -6.184 -3.883 16.295 1.00 97.50 92 HIS A CA 1
ATOM 727 C C . HIS A 1 92 ? -7.267 -4.021 17.377 1.00 97.50 92 HIS A C 1
ATOM 729 O O . HIS A 1 92 ? -7.399 -3.138 18.219 1.00 97.50 92 HIS A O 1
ATOM 735 N N . SER A 1 93 ? -8.027 -5.126 17.402 1.00 96.94 93 SER A N 1
ATOM 736 C CA . SER A 1 93 ? -9.175 -5.290 18.310 1.00 96.94 93 SER A CA 1
ATOM 737 C C . SER A 1 93 ? -8.784 -5.449 19.790 1.00 96.94 93 SER A C 1
ATOM 739 O O . SER A 1 93 ? -9.664 -5.530 20.643 1.00 96.94 93 SER A O 1
ATOM 741 N N . ARG A 1 94 ? -7.483 -5.489 20.123 1.00 97.44 94 ARG A N 1
ATOM 742 C CA . ARG A 1 94 ? -7.000 -5.680 21.499 1.00 97.44 94 ARG A CA 1
ATOM 743 C C . ARG A 1 94 ? -7.383 -4.554 22.450 1.00 97.44 94 ARG A C 1
ATOM 745 O O . ARG A 1 94 ? -7.834 -4.823 23.564 1.00 97.44 94 ARG A O 1
ATOM 752 N N . SER A 1 95 ? -7.121 -3.319 22.051 1.00 96.69 95 SER A N 1
ATOM 753 C CA . SER A 1 95 ? -7.336 -2.107 22.844 1.00 96.69 95 SER A CA 1
ATOM 754 C C . SER A 1 95 ? -7.358 -0.894 21.920 1.00 96.69 95 SER A C 1
ATOM 756 O O . SER A 1 95 ? -6.849 -0.971 20.803 1.00 96.69 95 SER A O 1
ATOM 758 N N . GLU A 1 96 ? -7.913 0.238 22.368 1.00 95.56 96 GLU A N 1
ATOM 759 C CA . GLU A 1 96 ? -7.923 1.468 21.557 1.00 95.56 96 GLU A CA 1
ATOM 760 C C . GLU A 1 96 ? -6.498 1.873 21.132 1.00 95.56 96 GLU A C 1
ATOM 762 O O . GLU A 1 96 ? -6.269 2.229 19.979 1.00 95.56 96 GLU A O 1
ATOM 767 N N . LEU A 1 97 ? -5.507 1.730 22.024 1.00 96.25 97 LEU A N 1
ATOM 768 C CA . LEU A 1 97 ? -4.108 2.020 21.697 1.00 96.25 97 LEU A CA 1
ATOM 769 C C . LEU A 1 97 ? -3.540 1.069 20.635 1.00 96.25 97 LEU A C 1
ATOM 771 O O . LEU A 1 97 ? -2.849 1.527 19.728 1.00 96.25 97 LEU A O 1
ATOM 775 N N . ALA A 1 98 ? -3.820 -0.236 20.739 1.00 97.38 98 ALA A N 1
ATOM 776 C CA . ALA A 1 98 ? -3.392 -1.205 19.732 1.00 97.38 98 ALA A CA 1
ATOM 777 C C . ALA A 1 98 ? -4.025 -0.884 18.375 1.00 97.38 98 ALA A C 1
ATOM 779 O O . ALA A 1 98 ? -3.336 -0.914 17.360 1.00 97.38 98 ALA A O 1
ATOM 780 N N . HIS A 1 99 ? -5.304 -0.504 18.366 1.00 96.94 99 HIS A N 1
ATOM 781 C CA . HIS A 1 99 ? -6.000 -0.118 17.149 1.00 96.94 99 HIS A CA 1
ATOM 782 C C . HIS A 1 99 ? -5.305 1.023 16.415 1.00 96.94 99 HIS A C 1
ATOM 784 O O . HIS A 1 99 ? -4.903 0.851 15.267 1.00 96.94 99 HIS A O 1
ATOM 790 N N . TYR A 1 100 ? -5.090 2.155 17.084 1.00 96.44 100 TYR A N 1
ATOM 791 C CA . TYR A 1 100 ? -4.405 3.280 16.453 1.00 96.44 100 TYR A CA 1
ATOM 792 C C . TYR A 1 100 ? -2.956 2.949 16.087 1.00 96.44 100 TYR A C 1
ATOM 794 O O . TYR A 1 100 ? -2.541 3.223 14.966 1.00 96.44 100 TYR A O 1
ATOM 802 N N . GLY A 1 101 ? -2.201 2.328 16.999 1.00 97.75 101 GLY A N 1
ATOM 803 C CA . GLY A 1 101 ? -0.786 2.026 16.784 1.00 97.75 101 GLY A CA 1
ATOM 804 C C . GLY A 1 101 ? -0.548 1.125 15.573 1.00 97.75 101 GLY A C 1
ATOM 805 O O . GLY A 1 101 ? 0.301 1.434 14.739 1.00 97.75 101 GLY A O 1
ATOM 806 N N . PHE A 1 102 ? -1.323 0.047 15.425 1.00 98.44 102 PHE A N 1
ATOM 807 C CA . PHE A 1 102 ? -1.156 -0.831 14.272 1.00 98.44 102 PHE A CA 1
ATOM 808 C C . PHE A 1 102 ? -1.656 -0.208 12.964 1.00 98.44 102 PHE A C 1
ATOM 810 O O . PHE A 1 102 ? -0.992 -0.377 11.947 1.00 98.44 102 PHE A O 1
ATOM 817 N N . PHE A 1 103 ? -2.755 0.556 12.966 1.00 97.56 103 PHE A N 1
ATOM 818 C CA . PHE A 1 103 ? -3.177 1.263 11.750 1.00 97.56 103 PHE A CA 1
ATOM 819 C C . PHE A 1 103 ? -2.211 2.390 11.353 1.00 97.56 103 PHE A C 1
ATOM 821 O O . PHE A 1 103 ? -2.070 2.676 10.170 1.00 97.56 103 PHE A O 1
ATOM 828 N N . PHE A 1 104 ? -1.483 3.001 12.294 1.00 98.25 104 PHE A N 1
ATOM 829 C CA . PHE A 1 104 ? -0.388 3.913 11.942 1.00 98.25 104 PHE A CA 1
ATOM 830 C C . PHE A 1 104 ? 0.750 3.193 11.221 1.00 98.25 104 PHE A C 1
ATOM 832 O O . PHE A 1 104 ? 1.275 3.726 10.248 1.00 98.25 104 PHE A O 1
ATOM 839 N N . LEU A 1 105 ? 1.099 1.976 11.647 1.00 98.31 105 LEU A N 1
ATOM 840 C CA . LEU A 1 105 ? 2.074 1.146 10.937 1.00 98.31 105 LEU A CA 1
ATOM 841 C C . LEU A 1 105 ? 1.560 0.698 9.561 1.00 98.31 105 LEU A C 1
ATOM 843 O O . LEU A 1 105 ? 2.332 0.673 8.609 1.00 98.31 105 LEU A O 1
ATOM 847 N N . ASP A 1 106 ? 0.267 0.411 9.429 1.00 98.38 106 ASP A N 1
ATOM 848 C CA . ASP A 1 106 ? -0.359 0.131 8.132 1.00 98.38 106 ASP A CA 1
ATOM 849 C C . ASP A 1 106 ? -0.185 1.314 7.157 1.00 98.38 106 ASP A C 1
ATOM 851 O O . ASP A 1 106 ? 0.277 1.143 6.028 1.00 98.38 106 ASP A O 1
ATOM 855 N N . TYR A 1 107 ? -0.402 2.552 7.621 1.00 97.94 107 TYR A N 1
ATOM 856 C CA . TYR A 1 107 ? -0.168 3.753 6.804 1.00 97.94 107 TYR A CA 1
ATOM 857 C C . TYR A 1 107 ? 1.300 3.966 6.415 1.00 97.94 107 TYR A C 1
ATOM 859 O O . TYR A 1 107 ? 1.565 4.479 5.326 1.00 97.94 107 TYR A O 1
ATOM 867 N N . VAL A 1 108 ? 2.254 3.549 7.257 1.00 98.69 108 VAL A N 1
ATOM 868 C CA . VAL A 1 108 ? 3.676 3.502 6.869 1.00 98.69 108 VAL A CA 1
ATOM 869 C C . VAL A 1 108 ? 3.853 2.560 5.682 1.00 98.69 108 VAL A C 1
ATOM 871 O O . VAL A 1 108 ? 4.486 2.935 4.698 1.00 98.69 108 VAL A O 1
ATOM 874 N N . GLY A 1 109 ? 3.256 1.368 5.743 1.00 98.50 109 GLY A N 1
ATOM 875 C CA . GLY A 1 109 ? 3.267 0.405 4.645 1.00 98.50 109 GLY A CA 1
ATOM 876 C C . GLY A 1 109 ? 2.747 1.001 3.338 1.00 98.50 109 GLY A C 1
ATOM 877 O O . GLY A 1 109 ? 3.428 0.924 2.316 1.00 98.50 109 GLY A O 1
ATOM 878 N N . VAL A 1 110 ? 1.581 1.654 3.380 1.00 97.69 110 VAL A N 1
ATOM 879 C CA . VAL A 1 110 ? 0.977 2.312 2.209 1.00 97.69 110 VAL A CA 1
ATOM 880 C C . VAL A 1 110 ? 1.920 3.355 1.601 1.00 97.69 110 VAL A C 1
ATOM 882 O O . VAL A 1 110 ? 2.129 3.351 0.389 1.00 97.69 110 VAL A O 1
ATOM 885 N N . ALA A 1 111 ? 2.547 4.208 2.419 1.00 98.38 111 ALA A N 1
ATOM 886 C CA . ALA A 1 111 ? 3.497 5.210 1.928 1.00 98.38 111 ALA A CA 1
ATOM 887 C C . ALA A 1 111 ? 4.743 4.583 1.282 1.00 98.38 111 ALA A C 1
ATOM 889 O O . ALA A 1 111 ? 5.190 5.039 0.227 1.00 98.38 111 ALA A O 1
ATOM 890 N N . LEU A 1 112 ? 5.285 3.514 1.873 1.00 98.56 112 LEU A N 1
ATOM 891 C CA . LEU A 1 112 ? 6.422 2.792 1.299 1.00 98.56 112 LEU A CA 1
ATOM 892 C C . LEU A 1 112 ? 6.077 2.160 -0.045 1.00 98.56 112 LEU A C 1
ATOM 894 O O . LEU A 1 112 ? 6.866 2.256 -0.985 1.00 98.56 112 LEU A O 1
ATOM 898 N N . TYR A 1 113 ? 4.908 1.530 -0.155 1.00 98.50 113 TYR A N 1
ATOM 899 C CA . TYR A 1 113 ? 4.463 0.939 -1.412 1.00 98.50 113 TYR A CA 1
ATOM 900 C C . TYR A 1 113 ? 4.222 2.000 -2.485 1.00 98.50 113 TYR A C 1
ATOM 902 O O . TYR A 1 113 ? 4.704 1.859 -3.606 1.00 98.50 113 TYR A O 1
ATOM 910 N N . GLN A 1 114 ? 3.581 3.112 -2.124 1.00 98.06 114 GLN A N 1
ATOM 911 C CA . GLN A 1 114 ? 3.356 4.236 -3.027 1.00 98.06 114 GLN A CA 1
ATOM 912 C C . GLN A 1 114 ? 4.666 4.787 -3.609 1.00 98.06 114 GLN A C 1
ATOM 914 O O . GLN A 1 114 ? 4.761 5.012 -4.817 1.00 98.06 114 GLN A O 1
ATOM 919 N N . TYR A 1 115 ? 5.701 4.955 -2.780 1.00 98.31 115 TYR A N 1
ATOM 920 C CA . TYR A 1 115 ? 7.004 5.411 -3.260 1.00 98.31 115 TYR A CA 1
ATOM 921 C C . TYR A 1 115 ? 7.782 4.324 -4.016 1.00 98.31 115 TYR A C 1
ATOM 923 O O . TYR A 1 115 ? 8.375 4.608 -5.052 1.00 98.31 115 TYR A O 1
ATOM 931 N N . GLY A 1 116 ? 7.736 3.063 -3.572 1.00 98.06 116 GLY A N 1
ATOM 932 C CA . GLY A 1 116 ? 8.350 1.944 -4.299 1.00 98.06 116 GLY A CA 1
ATOM 933 C C . GLY A 1 116 ? 7.750 1.744 -5.697 1.00 98.06 116 GLY A C 1
ATOM 934 O O . GLY A 1 116 ? 8.483 1.512 -6.655 1.00 98.06 116 GLY A O 1
ATOM 935 N N . SER A 1 117 ? 6.434 1.933 -5.833 1.00 97.69 117 SER A N 1
ATOM 936 C CA . SER A 1 117 ? 5.722 2.023 -7.113 1.00 97.69 117 SER A CA 1
ATOM 937 C C . SER A 1 117 ? 6.261 3.155 -7.982 1.00 97.69 117 SER A C 1
ATOM 939 O O . SER A 1 117 ? 6.555 2.939 -9.155 1.00 97.69 117 SER A O 1
ATOM 941 N N . ALA A 1 118 ? 6.425 4.354 -7.417 1.00 96.12 118 ALA A N 1
ATOM 942 C CA . ALA A 1 118 ? 6.970 5.495 -8.146 1.00 96.12 118 ALA A CA 1
ATOM 943 C C . ALA A 1 118 ? 8.380 5.210 -8.678 1.00 96.12 118 ALA A C 1
ATOM 945 O O . ALA A 1 118 ? 8.649 5.442 -9.855 1.00 96.12 118 ALA A O 1
ATOM 946 N N . VAL A 1 119 ? 9.246 4.654 -7.828 1.00 95.06 119 VAL A N 1
ATOM 947 C CA . VAL A 1 119 ? 10.615 4.255 -8.172 1.00 95.06 119 VAL A CA 1
ATOM 948 C C . VAL A 1 119 ? 10.612 3.214 -9.297 1.00 95.06 119 VAL A C 1
ATOM 950 O O . VAL A 1 119 ? 11.293 3.408 -10.300 1.00 95.06 119 VAL A O 1
ATOM 953 N N . GLY A 1 120 ? 9.801 2.156 -9.197 1.00 93.94 120 GLY A N 1
ATOM 954 C CA . GLY A 1 120 ? 9.680 1.151 -10.259 1.00 93.94 120 GLY A CA 1
ATOM 955 C C . GLY A 1 120 ? 9.221 1.748 -11.595 1.00 93.94 120 GLY A C 1
ATOM 956 O O . GLY A 1 120 ? 9.821 1.478 -12.635 1.00 93.94 120 GLY A O 1
ATOM 957 N N . HIS A 1 121 ? 8.208 2.619 -11.570 1.00 93.00 121 HIS A N 1
ATOM 958 C CA . HIS A 1 121 ? 7.717 3.290 -12.775 1.00 93.00 121 HIS A CA 1
ATOM 959 C C . HIS A 1 121 ? 8.754 4.228 -13.401 1.00 93.00 121 HIS A C 1
ATOM 961 O O . HIS A 1 121 ? 8.872 4.259 -14.626 1.00 93.00 121 HIS A O 1
ATOM 967 N N . TYR A 1 122 ? 9.513 4.961 -12.582 1.00 91.00 122 TYR A N 1
ATOM 968 C CA . TYR A 1 122 ? 10.567 5.862 -13.048 1.00 91.00 122 TYR A CA 1
ATOM 969 C C . TYR A 1 122 ? 11.660 5.093 -13.798 1.00 91.00 122 TYR A C 1
ATOM 971 O O . TYR A 1 122 ? 11.908 5.367 -14.966 1.00 91.00 122 TYR A O 1
ATOM 979 N N . PHE A 1 123 ? 12.245 4.066 -13.175 1.00 89.00 123 PHE A N 1
ATOM 980 C CA . PHE A 1 123 ? 13.385 3.359 -13.768 1.00 89.00 123 PHE A CA 1
ATOM 981 C C . PHE A 1 123 ? 13.001 2.434 -14.935 1.00 89.00 123 PHE A C 1
ATOM 983 O O . PHE A 1 123 ? 13.770 2.294 -15.893 1.00 89.00 123 PHE A O 1
ATOM 990 N N . TYR A 1 124 ? 11.827 1.792 -14.889 1.00 88.25 124 TYR A N 1
ATOM 991 C CA . TYR A 1 124 ? 11.487 0.728 -15.846 1.00 88.25 124 TYR A CA 1
ATOM 992 C C . TYR A 1 124 ? 10.347 1.048 -16.800 1.00 88.25 124 TYR A C 1
ATOM 994 O O . TYR A 1 124 ? 10.271 0.429 -17.858 1.00 88.25 124 TYR A O 1
ATOM 1002 N N . CYS A 1 125 ? 9.485 2.013 -16.488 1.00 85.62 125 CYS A N 1
ATOM 1003 C CA . CYS A 1 125 ? 8.291 2.252 -17.297 1.00 85.62 125 CYS A CA 1
ATOM 1004 C C . CYS A 1 125 ? 8.335 3.590 -18.049 1.00 85.62 125 CYS A C 1
ATOM 1006 O O . CYS A 1 125 ? 7.743 3.692 -19.122 1.00 85.62 125 CYS A O 1
ATOM 1008 N N . ALA A 1 126 ? 9.074 4.593 -17.558 1.00 79.12 126 ALA A N 1
ATOM 1009 C CA . ALA A 1 126 ? 9.251 5.879 -18.240 1.00 79.12 126 ALA A CA 1
ATOM 1010 C C . ALA A 1 126 ? 9.991 5.701 -19.577 1.00 79.12 126 ALA A C 1
ATOM 1012 O O . ALA A 1 126 ? 11.054 5.081 -19.616 1.00 79.12 126 ALA A O 1
ATOM 1013 N N . GLY A 1 127 ? 9.409 6.163 -20.688 1.00 69.12 127 GLY A N 1
ATOM 1014 C CA . GLY A 1 127 ? 10.005 6.030 -22.023 1.00 69.12 127 GLY A CA 1
ATOM 1015 C C . GLY A 1 127 ? 11.211 6.963 -22.243 1.00 69.12 127 GLY A C 1
ATOM 1016 O O . GLY A 1 127 ? 11.417 7.878 -21.453 1.00 69.12 127 GLY A O 1
AT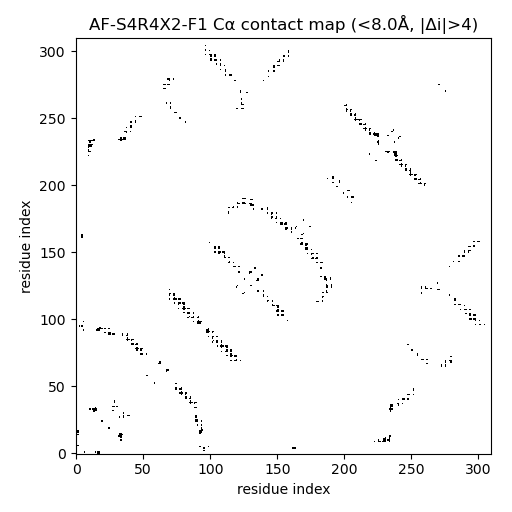OM 1017 N N . PRO A 1 128 ? 11.982 6.796 -23.338 1.00 59.78 128 PRO A N 1
ATOM 1018 C CA . PRO A 1 128 ? 13.163 7.622 -23.643 1.00 59.78 128 PRO A CA 1
ATOM 1019 C C . PRO A 1 128 ? 12.885 9.126 -23.834 1.00 59.78 128 PRO A C 1
ATOM 1021 O O . PRO A 1 128 ? 13.817 9.918 -23.836 1.00 59.78 128 PRO A O 1
ATOM 1024 N N . GLY A 1 129 ? 11.618 9.518 -24.016 1.00 59.53 129 GLY A N 1
ATOM 1025 C CA . GLY A 1 129 ? 11.171 10.915 -24.108 1.00 59.53 129 GLY A CA 1
ATOM 1026 C C . GLY A 1 129 ? 10.563 11.471 -22.814 1.00 59.53 129 GLY A C 1
ATOM 1027 O O . GLY A 1 129 ? 9.912 12.512 -22.860 1.00 59.53 129 GLY A O 1
ATOM 1028 N N . GLY A 1 130 ? 10.719 10.763 -21.688 1.00 61.75 130 GLY A N 1
ATOM 1029 C CA . GLY A 1 130 ? 10.118 11.112 -20.401 1.00 61.75 130 GLY A CA 1
ATOM 1030 C C . GLY A 1 130 ? 8.617 10.808 -20.324 1.00 61.75 130 GLY A C 1
ATOM 1031 O O . GLY A 1 130 ? 8.055 10.048 -21.120 1.00 61.75 130 GLY A O 1
ATOM 1032 N N . PHE A 1 131 ? 7.958 11.396 -19.328 1.00 67.75 131 PHE A N 1
ATOM 1033 C CA . PHE A 1 131 ? 6.505 11.390 -19.151 1.00 67.75 131 PHE A CA 1
ATOM 1034 C C . PHE A 1 131 ? 6.010 12.837 -19.071 1.00 67.75 131 PHE A C 1
ATOM 1036 O O . PHE A 1 131 ? 6.571 13.665 -18.364 1.00 67.75 131 PHE A O 1
ATOM 1043 N N . ALA A 1 132 ? 4.942 13.157 -19.804 1.00 54.06 132 ALA A N 1
ATOM 1044 C CA . ALA A 1 132 ? 4.526 14.539 -20.068 1.00 54.06 132 ALA A CA 1
ATOM 1045 C C . ALA A 1 132 ? 4.096 15.366 -18.832 1.00 54.06 132 ALA A C 1
ATOM 1047 O O . ALA A 1 132 ? 3.894 16.571 -18.952 1.00 54.06 132 ALA A O 1
ATOM 1048 N N . PHE A 1 133 ? 3.914 14.746 -17.660 1.00 60.88 133 PHE A N 1
ATOM 1049 C CA . PHE A 1 133 ? 3.295 15.397 -16.499 1.00 60.88 133 PHE A CA 1
ATOM 1050 C C . PHE A 1 133 ? 4.291 16.080 -15.545 1.00 60.88 133 PHE A C 1
ATOM 1052 O O . PHE A 1 133 ? 3.971 17.124 -14.983 1.00 60.88 133 PHE A O 1
ATOM 1059 N N . LEU A 1 134 ? 5.495 15.529 -15.357 1.00 63.16 134 LEU A N 1
ATOM 1060 C CA . LEU A 1 134 ? 6.563 16.142 -14.557 1.00 63.16 134 LEU A CA 1
ATOM 1061 C C . LEU A 1 134 ? 7.914 15.843 -15.206 1.00 63.16 134 LEU A C 1
ATOM 1063 O O . LEU A 1 134 ? 8.104 14.781 -15.785 1.00 63.16 134 LEU A O 1
ATOM 1067 N N . ARG A 1 135 ? 8.868 16.769 -15.070 1.00 71.12 135 ARG A N 1
ATOM 1068 C CA . ARG A 1 135 ? 10.261 16.522 -15.464 1.00 71.12 135 ARG A CA 1
ATOM 1069 C C . ARG A 1 135 ? 10.845 15.392 -14.614 1.00 71.12 135 ARG A C 1
ATOM 1071 O O . ARG A 1 135 ? 10.542 15.324 -13.419 1.00 71.12 135 ARG A O 1
ATOM 1078 N N . ASP A 1 136 ? 11.718 14.581 -15.205 1.00 72.88 136 ASP A N 1
ATOM 1079 C CA . ASP A 1 136 ? 12.356 13.430 -14.553 1.00 72.88 136 ASP A CA 1
ATOM 1080 C C . ASP A 1 136 ? 12.942 13.789 -13.170 1.00 72.88 136 ASP A C 1
ATOM 1082 O O . ASP A 1 136 ? 12.624 13.138 -12.174 1.00 72.88 136 ASP A O 1
ATOM 1086 N N . ASP A 1 137 ? 13.649 14.922 -13.065 1.00 79.88 137 ASP A N 1
ATOM 1087 C CA . ASP A 1 137 ? 14.265 15.389 -11.807 1.00 79.88 137 ASP A CA 1
ATOM 1088 C C . ASP A 1 137 ? 13.270 15.744 -10.685 1.00 79.88 137 ASP A C 1
ATOM 1090 O O . ASP A 1 137 ? 13.643 15.828 -9.515 1.00 79.88 137 ASP A O 1
ATOM 1094 N N . VAL A 1 138 ? 12.010 16.028 -11.024 1.00 87.88 138 VAL A N 1
ATOM 1095 C CA . VAL A 1 138 ? 10.992 16.525 -10.078 1.00 87.88 138 VAL A CA 1
ATOM 1096 C C . VAL A 1 138 ? 10.068 15.400 -9.617 1.00 87.88 138 VAL A C 1
ATOM 1098 O O . VAL A 1 138 ? 9.468 15.478 -8.541 1.00 87.88 138 VAL A O 1
ATOM 1101 N N . TYR A 1 139 ? 9.974 14.322 -10.389 1.00 91.00 139 TYR A N 1
ATOM 1102 C CA . TYR A 1 139 ? 9.040 13.233 -10.140 1.00 91.00 139 TYR A CA 1
ATOM 1103 C C . TYR A 1 139 ? 9.334 12.457 -8.853 1.00 91.00 139 TYR A C 1
ATOM 1105 O O . TYR A 1 139 ? 8.441 12.305 -8.013 1.00 91.00 139 TYR A O 1
ATOM 1113 N N . LEU A 1 140 ? 10.574 11.998 -8.651 1.00 93.12 140 LEU A N 1
ATOM 1114 C CA . LEU A 1 140 ? 10.932 11.246 -7.443 1.00 93.12 140 LEU A CA 1
ATOM 1115 C C . LEU A 1 140 ? 10.811 12.095 -6.161 1.00 93.12 140 LEU A C 1
ATOM 1117 O O . LEU A 1 140 ? 10.193 11.610 -5.213 1.00 93.12 140 LEU A O 1
ATOM 1121 N N . PRO A 1 141 ? 11.285 13.357 -6.100 1.00 95.00 141 PRO A N 1
ATOM 1122 C CA . PRO A 1 141 ? 11.055 14.214 -4.932 1.00 95.00 141 PRO A CA 1
ATOM 1123 C C . PRO A 1 141 ? 9.569 14.476 -4.646 1.00 95.00 141 PRO A C 1
ATOM 1125 O O . PRO A 1 141 ? 9.137 14.446 -3.492 1.00 95.00 141 PRO A O 1
ATOM 1128 N N . THR A 1 142 ? 8.766 14.694 -5.691 1.00 94.94 142 THR A N 1
ATOM 1129 C CA . THR A 1 142 ? 7.327 14.962 -5.545 1.00 94.94 142 THR A CA 1
ATOM 1130 C C . THR A 1 142 ? 6.590 13.736 -5.015 1.00 94.94 142 THR A C 1
ATOM 1132 O O . THR A 1 142 ? 5.835 13.832 -4.048 1.00 94.94 142 THR A O 1
ATOM 1135 N N . THR A 1 143 ? 6.828 12.563 -5.606 1.00 95.69 143 THR A N 1
ATOM 1136 C CA . THR A 1 143 ? 6.199 11.307 -5.167 1.00 95.69 143 THR A CA 1
ATOM 1137 C C . THR A 1 143 ? 6.649 10.899 -3.765 1.00 95.69 143 THR A C 1
ATOM 1139 O O . THR A 1 143 ? 5.822 10.422 -2.988 1.00 95.69 143 THR A O 1
ATOM 1142 N N . TRP A 1 144 ? 7.907 11.164 -3.398 1.00 97.44 144 TRP A N 1
ATOM 1143 C CA . TRP A 1 144 ? 8.421 10.980 -2.038 1.00 97.44 144 TRP A CA 1
ATOM 1144 C C . TRP A 1 144 ? 7.647 11.828 -1.022 1.00 97.44 144 TRP A C 1
ATOM 1146 O O . TRP A 1 144 ? 7.141 11.311 -0.024 1.00 97.44 144 TRP A O 1
ATOM 1156 N N . MET A 1 145 ? 7.492 13.126 -1.302 1.00 97.31 145 MET A N 1
ATOM 1157 C CA . MET A 1 145 ? 6.792 14.041 -0.402 1.00 97.31 145 MET A CA 1
ATOM 1158 C C . MET A 1 145 ? 5.308 13.688 -0.284 1.00 97.31 145 MET A C 1
ATOM 1160 O O . MET A 1 145 ? 4.767 13.664 0.819 1.00 97.31 145 MET A O 1
ATOM 1164 N N . LEU A 1 146 ? 4.656 13.344 -1.396 1.00 96.94 146 LEU A N 1
ATOM 1165 C CA . LEU A 1 146 ? 3.259 12.908 -1.400 1.00 96.94 146 LEU A CA 1
ATOM 1166 C C . LEU A 1 146 ? 3.053 11.581 -0.653 1.00 96.94 146 LEU A C 1
ATOM 1168 O O . LEU A 1 146 ? 2.040 11.422 0.031 1.00 96.94 146 LEU A O 1
ATOM 1172 N N . ALA A 1 147 ? 4.006 10.645 -0.727 1.00 98.06 147 ALA A N 1
ATOM 1173 C CA . ALA A 1 147 ? 3.983 9.413 0.064 1.00 98.06 147 ALA A CA 1
ATOM 1174 C C . ALA A 1 147 ? 4.052 9.701 1.564 1.00 98.06 147 ALA A C 1
ATOM 1176 O O . ALA A 1 147 ? 3.203 9.223 2.323 1.00 98.06 147 ALA A O 1
ATOM 1177 N N . TRP A 1 148 ? 4.985 10.552 1.994 1.00 98.00 148 TRP A N 1
ATOM 1178 C CA . TRP A 1 148 ? 5.053 10.951 3.396 1.00 98.00 148 TRP A CA 1
ATOM 1179 C C . TRP A 1 148 ? 3.788 11.692 3.851 1.00 98.00 148 TRP A C 1
ATOM 1181 O O . TRP A 1 148 ? 3.229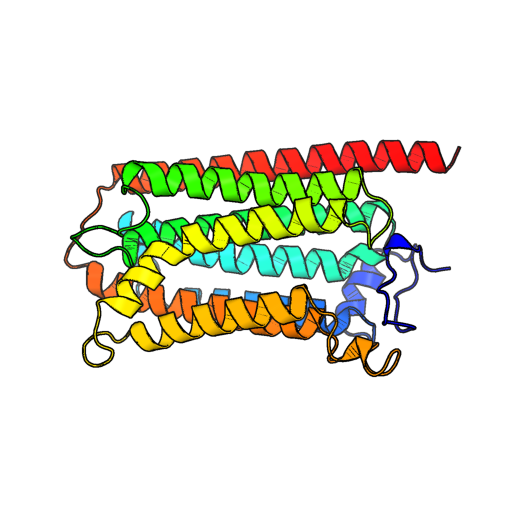 11.351 4.893 1.00 98.00 148 TRP A O 1
ATOM 1191 N N . LEU A 1 149 ? 3.279 12.642 3.057 1.00 96.56 149 LEU A N 1
ATOM 1192 C CA . LEU A 1 149 ? 2.039 13.370 3.353 1.00 96.56 149 LEU A CA 1
ATOM 1193 C C . LEU A 1 149 ? 0.823 12.443 3.456 1.00 96.56 149 LEU A C 1
ATOM 1195 O O . LEU A 1 149 ? -0.058 12.693 4.275 1.00 96.56 149 LEU A O 1
ATOM 1199 N N . SER A 1 150 ? 0.783 11.359 2.680 1.00 96.06 150 SER A N 1
ATOM 1200 C CA . SER A 1 150 ? -0.273 10.344 2.770 1.00 96.06 150 SER A CA 1
ATOM 1201 C C . SER A 1 150 ? -0.233 9.622 4.122 1.00 96.06 150 SER A C 1
ATOM 1203 O O . SER A 1 150 ? -1.258 9.525 4.801 1.00 96.06 150 SER A O 1
ATOM 1205 N N . CYS A 1 151 ? 0.954 9.209 4.585 1.00 97.31 151 CYS A N 1
ATOM 1206 C CA . CYS A 1 151 ? 1.127 8.614 5.915 1.00 97.31 151 CYS A CA 1
ATOM 1207 C C . CYS A 1 151 ? 0.829 9.619 7.039 1.00 97.31 151 CYS A C 1
ATOM 1209 O O . CYS A 1 151 ? 0.040 9.336 7.944 1.00 97.31 151 CYS A O 1
ATOM 1211 N N . ALA A 1 152 ? 1.434 10.807 6.984 1.00 96.00 152 ALA A N 1
ATOM 1212 C CA . ALA A 1 152 ? 1.268 11.849 7.992 1.00 96.00 152 ALA A CA 1
ATOM 1213 C C . ALA A 1 152 ? -0.189 12.321 8.086 1.00 96.00 152 ALA A C 1
ATOM 1215 O O . ALA A 1 152 ? -0.726 12.414 9.189 1.00 96.00 152 ALA A O 1
ATOM 1216 N N . GLY A 1 153 ? -0.853 12.532 6.947 1.00 94.12 153 GLY A N 1
ATOM 1217 C CA . GLY A 1 153 ? -2.269 12.884 6.865 1.00 94.12 153 GLY A CA 1
ATOM 1218 C C . GLY A 1 153 ? -3.167 11.813 7.478 1.00 94.12 153 GLY A C 1
ATOM 1219 O O . GLY A 1 153 ? -4.032 12.135 8.295 1.00 94.12 153 GLY A O 1
ATOM 1220 N N . CYS A 1 154 ? -2.917 10.530 7.190 1.00 93.38 154 CYS A N 1
ATOM 1221 C CA . CYS A 1 154 ? -3.675 9.430 7.788 1.00 93.38 154 CYS A CA 1
ATOM 1222 C C . CYS A 1 154 ? -3.475 9.309 9.306 1.00 93.38 154 CYS A C 1
ATOM 1224 O O . CYS A 1 154 ? -4.449 9.110 10.045 1.00 93.38 154 CYS A O 1
ATOM 1226 N N . CYS A 1 155 ? -2.240 9.460 9.786 1.00 94.31 155 CYS A N 1
ATOM 1227 C CA . CYS A 1 155 ? -1.924 9.457 11.213 1.00 94.31 155 CYS A CA 1
ATOM 1228 C C . CYS A 1 155 ? -2.573 10.649 11.934 1.00 94.31 155 CYS A C 1
ATOM 1230 O O . CYS A 1 155 ? -3.303 10.467 12.911 1.00 94.31 155 CYS A O 1
ATOM 1232 N N . PHE A 1 156 ? -2.389 11.859 11.404 1.00 92.38 156 PHE A N 1
ATOM 1233 C CA . PHE A 1 156 ? -2.965 13.092 11.937 1.00 92.38 156 PHE A CA 1
ATOM 1234 C C . PHE A 1 156 ? -4.496 13.042 11.970 1.00 92.38 156 PHE A C 1
ATOM 1236 O O . PHE A 1 156 ? -5.111 13.365 12.986 1.00 92.38 156 PHE A O 1
ATOM 1243 N N . ALA A 1 157 ? -5.130 12.553 10.901 1.00 90.62 157 ALA A N 1
ATOM 1244 C CA . ALA A 1 157 ? -6.581 12.450 10.827 1.00 90.62 157 ALA A CA 1
ATOM 1245 C C . ALA A 1 157 ? -7.164 11.582 11.952 1.00 90.62 157 ALA A C 1
ATOM 1247 O O . ALA A 1 157 ? -8.206 11.909 12.512 1.00 90.62 157 ALA A O 1
ATOM 1248 N N . ASN A 1 158 ? -6.497 10.484 12.305 1.00 89.25 158 ASN A N 1
ATOM 1249 C CA . ASN A 1 158 ? -6.927 9.612 13.399 1.00 89.25 158 ASN A CA 1
ATOM 1250 C C . ASN A 1 158 ? -6.585 10.168 14.793 1.00 89.25 158 ASN A C 1
ATOM 1252 O O . ASN A 1 158 ? -7.226 9.775 15.762 1.00 89.25 158 ASN A O 1
ATOM 1256 N N . LEU A 1 159 ? -5.616 11.082 14.914 1.00 88.88 159 LEU A N 1
ATOM 1257 C CA . LEU A 1 159 ? -5.346 11.796 16.168 1.00 88.88 159 LEU A CA 1
ATOM 1258 C C . LEU A 1 159 ? -6.369 12.895 16.454 1.00 88.88 159 LEU A C 1
ATOM 1260 O O . LEU A 1 159 ? -6.753 13.094 17.607 1.00 88.88 159 LEU A O 1
ATOM 1264 N N . CYS A 1 160 ? -6.764 13.635 15.419 1.00 86.12 160 CYS A N 1
ATOM 1265 C CA . CYS A 1 160 ? -7.580 14.839 15.561 1.00 86.12 160 CYS A CA 1
ATOM 1266 C C . CYS A 1 160 ? -9.077 14.570 15.385 1.00 86.12 160 CYS A C 1
ATOM 1268 O O . CYS A 1 160 ? -9.896 15.213 16.037 1.00 86.12 160 CYS A O 1
ATOM 1270 N N . PHE A 1 161 ? -9.457 13.608 14.540 1.00 80.44 161 PHE A N 1
ATOM 1271 C CA . PHE A 1 161 ? -10.858 13.302 14.262 1.00 80.44 161 PHE A CA 1
ATOM 1272 C C . PHE A 1 161 ? -11.248 11.951 14.860 1.00 80.44 161 PHE A C 1
ATOM 1274 O O . PHE A 1 161 ? -11.130 10.906 14.221 1.00 80.44 161 PHE A O 1
ATOM 1281 N N . ARG A 1 162 ? -11.770 11.992 16.091 1.00 66.94 162 ARG A N 1
ATOM 1282 C CA . ARG A 1 162 ? -12.277 10.803 16.800 1.00 66.94 162 ARG A CA 1
ATOM 1283 C C . ARG A 1 162 ? -13.532 10.212 16.164 1.00 66.94 162 ARG A C 1
ATOM 1285 O O . ARG A 1 162 ? -13.771 9.016 16.282 1.00 66.94 162 ARG A O 1
ATOM 1292 N N . MET A 1 163 ? -14.332 11.039 15.489 1.00 65.69 163 MET A N 1
ATOM 1293 C CA . MET A 1 163 ? -15.536 10.567 14.812 1.00 65.69 163 MET A CA 1
ATOM 1294 C C . MET A 1 163 ? -15.175 9.925 13.469 1.00 65.69 163 MET A C 1
ATOM 1296 O O . MET A 1 163 ? -14.609 10.610 12.607 1.00 65.69 163 MET A O 1
ATOM 1300 N N . PRO A 1 164 ? -15.546 8.652 13.235 1.00 62.00 164 PRO A N 1
ATOM 1301 C CA . PRO A 1 164 ? -15.116 7.924 12.048 1.00 62.00 164 PRO A CA 1
ATOM 1302 C C . PRO A 1 164 ? -15.602 8.540 10.727 1.00 62.00 164 PRO A C 1
ATOM 1304 O O . PRO A 1 164 ? -14.979 8.308 9.690 1.00 62.00 164 PRO A O 1
ATOM 1307 N N . HIS A 1 165 ? -16.659 9.360 10.762 1.00 65.31 165 HIS A N 1
ATOM 1308 C CA . HIS A 1 165 ? -17.353 9.885 9.582 1.00 65.31 165 HIS A CA 1
ATOM 1309 C C . HIS A 1 165 ? -17.176 11.391 9.327 1.00 65.31 165 HIS A C 1
ATOM 1311 O O . HIS A 1 165 ? -17.914 11.947 8.514 1.00 65.31 165 HIS A O 1
ATOM 1317 N N . SER A 1 166 ? -16.236 12.075 9.989 1.00 71.88 166 SER A N 1
ATOM 1318 C CA . SER A 1 166 ? -16.047 13.511 9.745 1.00 71.88 166 SER A CA 1
ATOM 1319 C C . SER A 1 166 ? -15.514 13.786 8.328 1.00 71.88 166 SER A C 1
ATOM 1321 O O . SER A 1 166 ? -14.672 13.050 7.804 1.00 71.88 166 SER A O 1
ATOM 1323 N N . LEU A 1 167 ? -15.985 14.872 7.704 1.00 73.25 167 LEU A N 1
ATOM 1324 C CA . LEU A 1 167 ? -15.505 15.304 6.386 1.00 73.25 167 LEU A CA 1
ATOM 1325 C C . LEU A 1 167 ? -13.996 15.594 6.413 1.00 73.25 167 LEU A C 1
ATOM 1327 O O . LEU A 1 167 ? -13.276 15.175 5.511 1.00 73.25 167 LEU A O 1
ATOM 1331 N N . GLY A 1 168 ? -13.505 16.211 7.494 1.00 72.25 168 GLY A N 1
ATOM 1332 C CA . GLY A 1 168 ? -12.076 16.442 7.714 1.00 72.25 168 GLY A CA 1
ATOM 1333 C C . GLY A 1 168 ? -11.257 15.149 7.678 1.00 72.25 168 GLY A C 1
ATOM 1334 O O . GLY A 1 168 ? -10.266 15.075 6.957 1.00 72.25 168 GLY A O 1
ATOM 1335 N N . ARG A 1 169 ? -11.708 14.080 8.353 1.00 74.31 169 ARG A N 1
ATOM 1336 C CA . ARG A 1 169 ? -11.019 12.777 8.333 1.00 74.31 169 ARG A CA 1
ATOM 1337 C C . ARG A 1 169 ? -10.927 12.200 6.922 1.00 74.31 169 ARG A C 1
ATOM 1339 O O . ARG A 1 169 ? -9.897 11.631 6.578 1.00 74.31 169 ARG A O 1
ATOM 1346 N N . LYS A 1 170 ? -11.971 12.361 6.101 1.00 77.12 170 LYS A N 1
ATOM 1347 C CA . LYS A 1 170 ? -11.949 11.936 4.693 1.00 77.12 170 LYS A CA 1
ATOM 1348 C C . LYS A 1 170 ? -10.972 12.770 3.867 1.00 77.12 170 LYS A C 1
ATOM 1350 O O . LYS A 1 170 ? -10.181 12.190 3.135 1.00 77.12 170 LYS A O 1
ATOM 1355 N N . LEU A 1 171 ? -10.976 14.094 4.021 1.00 81.88 171 LEU A N 1
ATOM 1356 C CA . LEU A 1 171 ? -10.076 14.986 3.283 1.00 81.88 171 LEU A CA 1
ATOM 1357 C C . LEU A 1 171 ? -8.602 14.682 3.583 1.00 81.88 171 LEU A C 1
ATOM 1359 O O . LEU A 1 171 ? -7.834 14.462 2.655 1.00 81.88 171 LEU A O 1
ATOM 1363 N N . PHE A 1 172 ? -8.219 14.570 4.857 1.00 82.62 172 PHE A N 1
ATOM 1364 C CA . PHE A 1 172 ? -6.828 14.300 5.245 1.00 82.62 172 PHE A CA 1
ATOM 1365 C C . PHE A 1 172 ? -6.336 12.883 4.903 1.00 82.62 172 PHE A C 1
ATOM 1367 O O . PHE A 1 172 ? -5.128 12.672 4.829 1.00 82.62 172 PHE A O 1
ATOM 1374 N N . LYS A 1 173 ? -7.243 11.916 4.695 1.00 82.38 173 LYS A N 1
ATOM 1375 C CA . LYS A 1 173 ? -6.891 10.534 4.325 1.00 82.38 173 LYS A CA 1
ATOM 1376 C C . LYS A 1 173 ? -6.915 10.281 2.821 1.00 82.38 173 LYS A C 1
ATOM 1378 O O . LYS A 1 173 ? -6.027 9.623 2.301 1.00 82.38 173 LYS A O 1
ATOM 1383 N N . VAL A 1 174 ? -7.950 10.755 2.131 1.00 85.31 174 VAL A N 1
ATOM 1384 C CA . VAL A 1 174 ? -8.218 10.377 0.737 1.00 85.31 174 VAL A CA 1
ATOM 1385 C C . VAL A 1 174 ? -7.530 11.326 -0.235 1.00 85.31 174 VAL A C 1
ATOM 1387 O O . VAL A 1 174 ? -6.974 10.868 -1.228 1.00 85.31 174 VAL A O 1
ATOM 1390 N N . LEU A 1 175 ? -7.531 12.636 0.043 1.00 87.44 175 LEU A N 1
ATOM 1391 C CA . LEU A 1 175 ? -7.015 13.623 -0.906 1.00 87.44 175 LEU A CA 1
ATOM 1392 C C . LEU A 1 175 ? -5.505 13.462 -1.171 1.00 87.44 175 LEU A C 1
ATOM 1394 O O . LEU A 1 175 ? -5.148 13.393 -2.347 1.00 87.44 175 LEU A O 1
ATOM 1398 N N . PRO A 1 176 ? -4.618 13.334 -0.157 1.00 88.56 176 PRO A N 1
ATOM 1399 C CA . PRO A 1 176 ? -3.191 13.130 -0.412 1.00 88.56 176 PRO A CA 1
ATOM 1400 C C . PRO A 1 176 ? -2.913 11.859 -1.222 1.00 88.56 176 PRO A C 1
ATOM 1402 O O . PRO A 1 176 ? -2.160 11.915 -2.189 1.00 88.56 176 PRO A O 1
ATOM 1405 N N . CYS A 1 177 ? -3.584 10.749 -0.894 1.00 89.44 177 CYS A N 1
ATOM 1406 C CA . CYS A 1 177 ? -3.449 9.479 -1.608 1.00 89.44 177 CYS A CA 1
ATOM 1407 C C . CYS A 1 177 ? -3.932 9.580 -3.064 1.00 89.44 177 CYS A C 1
ATOM 1409 O O . CYS A 1 177 ? -3.282 9.061 -3.968 1.00 89.44 177 CYS A O 1
ATOM 1411 N N . ALA A 1 178 ? -5.050 10.272 -3.310 1.00 91.31 178 ALA A N 1
ATOM 1412 C CA . ALA A 1 178 ? -5.593 10.461 -4.654 1.00 91.31 178 ALA A CA 1
ATOM 1413 C C . ALA A 1 178 ? -4.663 11.317 -5.528 1.00 91.31 178 ALA A C 1
ATOM 1415 O O . ALA A 1 178 ? -4.348 10.930 -6.653 1.00 91.31 178 ALA A O 1
ATOM 1416 N N . VAL A 1 179 ? -4.176 12.445 -4.996 1.00 92.75 179 VAL A N 1
ATOM 1417 C CA . VAL A 1 179 ? -3.193 13.297 -5.686 1.00 92.75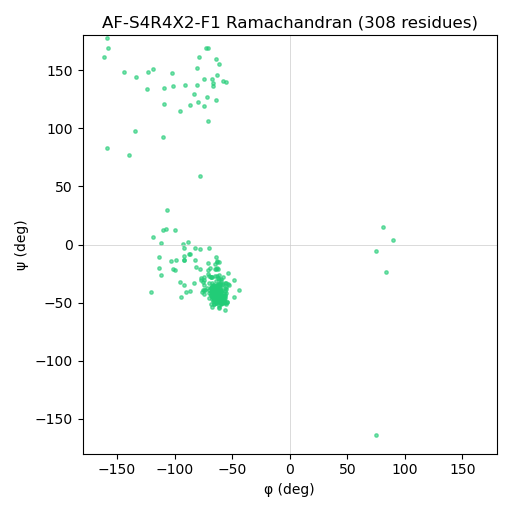 179 VAL A CA 1
ATOM 1418 C C . VAL A 1 179 ? -1.916 12.509 -5.959 1.00 92.75 179 VAL A C 1
ATOM 1420 O O . VAL A 1 179 ? -1.384 12.554 -7.066 1.00 92.75 179 VAL A O 1
ATOM 1423 N N . ALA A 1 180 ? -1.446 11.740 -4.978 1.00 93.31 180 ALA A N 1
ATOM 1424 C CA . ALA A 1 180 ? -0.261 10.927 -5.150 1.00 93.31 180 ALA A CA 1
ATOM 1425 C C . ALA A 1 180 ? -0.422 9.863 -6.230 1.00 93.31 180 ALA A C 1
ATOM 1427 O O . ALA A 1 180 ? 0.483 9.703 -7.043 1.00 93.31 180 ALA A O 1
ATOM 1428 N N . TYR A 1 181 ? -1.565 9.179 -6.287 1.00 93.88 181 TYR A N 1
ATOM 1429 C CA . TYR A 1 181 ? -1.816 8.182 -7.320 1.00 93.88 181 TYR A CA 1
ATOM 1430 C C . TYR A 1 181 ? -1.737 8.780 -8.728 1.00 93.88 181 TYR A C 1
ATOM 1432 O O . TYR A 1 181 ? -1.059 8.214 -9.583 1.00 93.88 181 TYR A O 1
ATOM 1440 N N . VAL A 1 182 ? -2.357 9.947 -8.954 1.00 93.44 182 VAL A N 1
ATOM 1441 C CA . VAL A 1 182 ? -2.309 10.648 -10.252 1.00 93.44 182 VAL A CA 1
ATOM 1442 C C . VAL A 1 182 ? -0.867 10.908 -10.684 1.00 93.44 182 VAL A C 1
ATOM 1444 O O . VAL A 1 182 ? -0.512 10.657 -11.835 1.00 93.44 182 VAL A O 1
ATOM 1447 N N . VAL A 1 183 ? -0.016 11.357 -9.758 1.00 93.12 183 VAL A N 1
ATOM 1448 C CA . VAL A 1 183 ? 1.400 11.592 -10.054 1.00 93.12 183 VAL A CA 1
ATOM 1449 C C . VAL A 1 183 ? 2.126 10.270 -10.313 1.00 93.12 183 VAL A C 1
ATOM 1451 O O . VAL A 1 183 ? 2.759 10.128 -11.355 1.00 93.12 183 VAL A O 1
ATOM 1454 N N . VAL A 1 184 ? 2.001 9.285 -9.419 1.00 94.38 184 VAL A N 1
ATOM 1455 C CA . VAL A 1 184 ? 2.713 7.992 -9.478 1.00 94.38 184 VAL A CA 1
ATOM 1456 C C . VAL A 1 184 ? 2.372 7.184 -10.733 1.00 94.38 184 VAL A C 1
ATOM 1458 O O . VAL A 1 184 ? 3.224 6.463 -11.256 1.00 94.38 184 VAL A O 1
ATOM 1461 N N . ILE A 1 185 ? 1.138 7.276 -11.232 1.00 93.31 185 ILE A N 1
ATOM 1462 C CA . ILE A 1 185 ? 0.712 6.539 -12.425 1.00 93.31 185 ILE A CA 1
ATOM 1463 C C . ILE A 1 185 ? 1.028 7.277 -13.728 1.00 93.31 185 ILE A C 1
ATOM 1465 O O . ILE A 1 185 ? 0.892 6.689 -14.798 1.00 93.31 185 ILE A O 1
ATOM 1469 N N . SER A 1 186 ? 1.481 8.534 -13.676 1.00 91.88 186 SER A N 1
ATOM 1470 C CA . SER A 1 186 ? 1.696 9.348 -14.879 1.00 91.88 186 SER A CA 1
ATOM 1471 C C . SER A 1 186 ? 2.624 8.721 -15.939 1.00 91.88 186 SER A C 1
ATOM 1473 O O . SER A 1 186 ? 2.269 8.819 -17.119 1.00 91.88 186 SER A O 1
ATOM 1475 N N . PRO A 1 187 ? 3.715 7.985 -15.610 1.00 90.44 187 PRO A N 1
ATOM 1476 C CA . PRO A 1 187 ? 4.513 7.297 -16.631 1.00 90.44 187 PRO A CA 1
ATOM 1477 C C . PRO A 1 187 ? 3.733 6.174 -17.325 1.00 90.44 187 PRO A C 1
ATOM 1479 O O . PRO A 1 187 ? 3.835 5.988 -18.538 1.00 90.44 187 PRO A O 1
ATOM 1482 N N . ILE A 1 188 ? 2.902 5.455 -16.565 1.00 92.06 188 ILE A N 1
ATOM 1483 C CA . ILE A 1 188 ? 2.049 4.382 -17.084 1.00 92.06 188 ILE A CA 1
ATOM 1484 C C . ILE A 1 188 ? 0.929 4.961 -17.940 1.00 92.06 188 ILE A C 1
ATOM 1486 O O . ILE A 1 188 ? 0.702 4.479 -19.043 1.00 92.06 188 ILE A O 1
ATOM 1490 N N . ALA A 1 189 ? 0.263 6.018 -17.476 1.00 91.19 189 ALA A N 1
ATOM 1491 C CA . ALA A 1 189 ? -0.789 6.690 -18.229 1.00 91.19 189 ALA A CA 1
ATOM 1492 C C . ALA A 1 189 ? -0.267 7.185 -19.586 1.00 91.19 189 ALA A C 1
ATOM 1494 O O . ALA A 1 189 ? -0.881 6.920 -20.616 1.00 91.19 189 ALA A O 1
ATOM 1495 N N . HIS A 1 190 ? 0.911 7.818 -19.601 1.00 88.12 190 HIS A N 1
ATOM 1496 C CA . HIS A 1 190 ? 1.561 8.238 -20.839 1.00 88.12 190 HIS A CA 1
ATOM 1497 C C . HIS A 1 190 ? 1.855 7.050 -21.770 1.00 88.12 190 HIS A C 1
ATOM 1499 O O . HIS A 1 190 ? 1.543 7.104 -22.960 1.00 88.12 190 HIS A O 1
ATOM 1505 N N . ARG A 1 191 ? 2.405 5.948 -21.241 1.00 87.50 191 ARG A N 1
ATOM 1506 C CA . ARG A 1 191 ? 2.676 4.729 -22.019 1.00 87.50 191 ARG A CA 1
ATOM 1507 C C . ARG A 1 191 ? 1.405 4.115 -22.605 1.00 87.50 191 ARG A C 1
ATOM 1509 O O . ARG A 1 191 ? 1.404 3.768 -23.779 1.00 87.50 191 ARG A O 1
ATOM 1516 N N . LEU A 1 192 ? 0.331 4.016 -21.822 1.00 90.00 192 LEU A N 1
ATOM 1517 C CA . LEU A 1 192 ? -0.949 3.451 -22.265 1.00 90.00 192 LEU A CA 1
ATOM 1518 C C . LEU A 1 192 ? -1.600 4.265 -23.394 1.00 90.00 192 LEU A C 1
ATOM 1520 O O . LEU A 1 192 ? -2.330 3.699 -24.200 1.00 90.00 192 LEU A O 1
ATOM 1524 N N . VAL A 1 193 ? -1.324 5.571 -23.468 1.00 88.56 193 VAL A N 1
ATOM 1525 C CA . VAL A 1 193 ? -1.805 6.450 -24.548 1.00 88.56 193 VAL A CA 1
ATOM 1526 C C . VAL A 1 193 ? -0.912 6.382 -25.793 1.00 88.56 193 VAL A C 1
ATOM 1528 O O . VAL A 1 193 ? -1.404 6.526 -26.908 1.00 88.56 193 VAL A O 1
ATOM 1531 N N . THR A 1 194 ? 0.396 6.173 -25.622 1.00 86.00 194 THR A N 1
ATOM 1532 C CA . THR A 1 194 ? 1.389 6.292 -26.709 1.00 86.00 194 THR A CA 1
ATOM 1533 C C . THR A 1 194 ? 1.844 4.959 -27.305 1.00 86.00 194 THR A C 1
ATOM 1535 O O . THR A 1 194 ? 2.353 4.936 -28.423 1.00 86.00 194 THR A O 1
ATOM 1538 N N . SER A 1 195 ? 1.681 3.846 -26.587 1.00 82.81 195 SER A N 1
ATOM 1539 C CA . SER A 1 195 ? 2.157 2.518 -26.998 1.00 82.81 195 SER A CA 1
ATOM 1540 C C . SER A 1 195 ? 1.021 1.644 -27.534 1.00 82.81 195 SER A C 1
ATOM 1542 O O . SER A 1 195 ? -0.112 1.719 -27.070 1.00 82.81 195 SER A O 1
ATOM 1544 N N . SER A 1 196 ? 1.330 0.772 -28.499 1.00 80.12 196 SER A N 1
ATOM 1545 C CA . SER A 1 196 ? 0.375 -0.205 -29.039 1.00 80.12 196 SER A CA 1
ATOM 1546 C C . SER A 1 196 ? 0.435 -1.534 -28.265 1.00 80.12 196 SER A C 1
ATOM 1548 O O . SER A 1 196 ? 1.543 -2.039 -28.058 1.00 80.12 196 SER A O 1
ATOM 1550 N N . PRO A 1 197 ? -0.713 -2.166 -27.931 1.00 82.19 197 PRO A N 1
ATOM 1551 C CA . PRO A 1 197 ? -0.749 -3.456 -27.232 1.00 82.19 197 PRO A CA 1
ATOM 1552 C C . PRO A 1 197 ? 0.040 -4.569 -27.933 1.00 82.19 197 PRO A C 1
ATOM 1554 O O . PRO A 1 197 ? 0.629 -5.423 -27.280 1.00 82.19 197 PRO A O 1
ATOM 1557 N N . ASN A 1 198 ? 0.085 -4.551 -29.269 1.00 80.50 198 ASN A N 1
ATOM 1558 C CA . ASN A 1 198 ? 0.665 -5.636 -30.068 1.00 80.50 198 ASN A CA 1
ATOM 1559 C C . ASN A 1 198 ? 2.197 -5.731 -29.972 1.00 80.50 198 ASN A C 1
ATOM 1561 O O . ASN A 1 198 ? 2.764 -6.751 -30.351 1.00 80.50 198 ASN A O 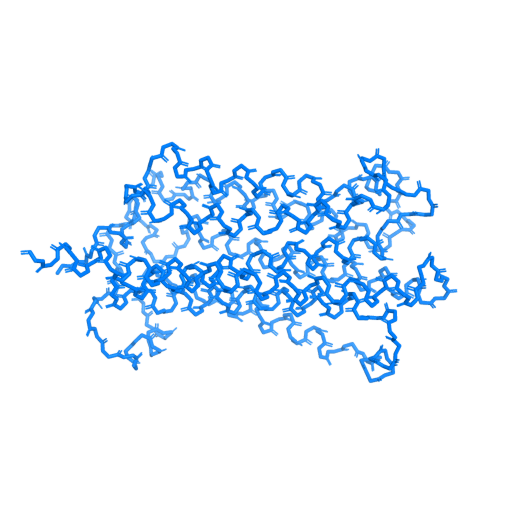1
ATOM 1565 N N . HIS A 1 199 ? 2.871 -4.689 -29.477 1.00 79.44 199 HIS A N 1
ATOM 1566 C CA . HIS A 1 199 ? 4.337 -4.618 -29.408 1.00 79.44 199 HIS A CA 1
ATOM 1567 C C . HIS A 1 199 ? 4.864 -4.497 -27.969 1.00 79.44 199 HIS A C 1
ATOM 1569 O O . HIS A 1 199 ? 6.063 -4.296 -27.753 1.00 79.44 199 HIS A O 1
ATOM 1575 N N . ASP A 1 200 ? 3.975 -4.600 -26.979 1.00 86.12 200 ASP A N 1
ATOM 1576 C CA . ASP A 1 200 ? 4.296 -4.384 -25.576 1.00 86.12 200 ASP A CA 1
ATOM 1577 C C . ASP A 1 200 ? 3.696 -5.490 -24.687 1.00 86.12 200 ASP A C 1
ATOM 1579 O O . ASP A 1 200 ? 2.529 -5.407 -24.298 1.00 86.12 200 ASP A O 1
ATOM 1583 N N . PRO A 1 201 ? 4.482 -6.522 -24.318 1.00 89.06 201 PRO A N 1
ATOM 1584 C CA . PRO A 1 201 ? 3.985 -7.627 -23.499 1.00 89.06 201 PRO A CA 1
ATOM 1585 C C . PRO A 1 201 ? 3.563 -7.190 -22.086 1.00 89.06 201 PRO A C 1
ATOM 1587 O O . PRO A 1 201 ? 2.770 -7.882 -21.450 1.00 89.06 201 PRO A O 1
ATOM 1590 N N . ALA A 1 202 ? 4.047 -6.043 -21.590 1.00 93.25 202 ALA A N 1
ATOM 1591 C CA . ALA A 1 202 ? 3.660 -5.501 -20.287 1.00 93.25 202 ALA A CA 1
ATOM 1592 C C . ALA A 1 202 ? 2.336 -4.711 -20.337 1.00 93.25 202 ALA A C 1
ATOM 1594 O O . ALA A 1 202 ? 1.744 -4.440 -19.291 1.00 93.25 202 ALA A O 1
ATOM 1595 N N . PHE A 1 203 ? 1.836 -4.367 -21.532 1.00 92.75 203 PHE A N 1
ATOM 1596 C CA . PHE A 1 203 ? 0.694 -3.465 -21.717 1.00 92.75 203 PHE A CA 1
ATOM 1597 C C . PHE A 1 203 ? -0.565 -3.940 -20.987 1.00 92.75 203 PHE A C 1
ATOM 1599 O O . PHE A 1 203 ? -1.182 -3.178 -20.244 1.00 92.75 203 PHE A O 1
ATOM 1606 N N . VAL A 1 204 ? -0.934 -5.215 -21.149 1.00 94.75 204 VAL A N 1
ATOM 1607 C CA . VAL A 1 204 ? -2.142 -5.783 -20.523 1.00 94.75 204 VAL A CA 1
ATOM 1608 C C . VAL A 1 204 ? -2.043 -5.743 -18.998 1.00 94.75 204 VAL A C 1
ATOM 1610 O O . VAL A 1 204 ? -3.016 -5.404 -18.326 1.00 94.75 204 VAL A O 1
ATOM 1613 N N . PHE A 1 205 ? -0.861 -6.018 -18.444 1.00 96.50 205 PHE A N 1
ATOM 1614 C CA . PHE A 1 205 ? -0.630 -5.941 -17.004 1.00 96.50 205 PHE A CA 1
ATOM 1615 C C . PHE A 1 205 ? -0.677 -4.496 -16.495 1.00 96.50 205 PHE A C 1
ATOM 1617 O O . PHE A 1 205 ? -1.244 -4.250 -15.432 1.00 96.50 205 PHE A O 1
ATOM 1624 N N . HIS A 1 206 ? -0.176 -3.529 -17.273 1.00 95.62 206 HIS A N 1
ATOM 1625 C CA . HIS A 1 206 ? -0.311 -2.106 -16.960 1.00 95.62 206 HIS A CA 1
ATOM 1626 C C . HIS A 1 206 ? -1.769 -1.623 -16.965 1.00 95.62 206 HIS A C 1
ATOM 1628 O O . HIS A 1 206 ? -2.155 -0.858 -16.083 1.00 95.62 206 HIS A O 1
ATOM 1634 N N . VAL A 1 207 ? -2.594 -2.086 -17.909 1.00 96.38 207 VAL A N 1
ATOM 1635 C CA . VAL A 1 207 ? -4.042 -1.812 -17.904 1.00 96.38 207 VAL A CA 1
ATOM 1636 C C . VAL A 1 207 ? -4.699 -2.445 -16.677 1.00 96.38 207 VAL A C 1
ATOM 1638 O O . VAL A 1 207 ? -5.474 -1.785 -15.984 1.00 96.38 207 VAL A O 1
ATOM 1641 N N . ALA A 1 208 ? -4.360 -3.701 -16.377 1.00 97.88 208 ALA A N 1
ATOM 1642 C CA . ALA A 1 208 ? -4.925 -4.431 -15.250 1.00 97.88 208 ALA A CA 1
ATOM 1643 C C . ALA A 1 208 ? -4.621 -3.753 -13.905 1.00 97.88 208 ALA A C 1
ATOM 1645 O O . ALA A 1 208 ? -5.551 -3.544 -13.129 1.00 97.88 208 ALA A O 1
ATOM 1646 N N . GLN A 1 209 ? -3.375 -3.335 -13.641 1.00 97.62 209 GLN A N 1
ATOM 1647 C CA . GLN A 1 209 ? -3.046 -2.634 -12.388 1.00 97.62 209 GLN A CA 1
ATOM 1648 C C . GLN A 1 209 ? -3.847 -1.332 -12.225 1.00 97.62 209 GLN A C 1
ATOM 1650 O O . GLN A 1 209 ? -4.331 -1.041 -11.134 1.00 97.62 209 GLN A O 1
ATOM 1655 N N . VAL A 1 210 ? -4.049 -0.564 -13.306 1.00 97.25 210 VAL A N 1
ATOM 1656 C CA . VAL A 1 210 ? -4.809 0.693 -13.257 1.00 97.25 210 VAL A CA 1
ATOM 1657 C C . VAL A 1 210 ? -6.278 0.396 -12.975 1.00 97.25 210 VAL A C 1
ATOM 1659 O O . VAL A 1 210 ? -6.864 0.997 -12.077 1.00 97.25 210 VAL A O 1
ATOM 1662 N N . ALA A 1 211 ? -6.864 -0.573 -13.683 1.00 98.12 211 ALA A N 1
ATOM 1663 C CA . ALA A 1 211 ? -8.249 -0.979 -13.476 1.00 98.12 211 ALA A CA 1
ATOM 1664 C C . ALA A 1 211 ? -8.491 -1.495 -12.048 1.00 98.12 211 ALA A C 1
ATOM 1666 O O . ALA A 1 211 ? -9.449 -1.078 -11.395 1.00 98.12 211 ALA A O 1
ATOM 1667 N N . PHE A 1 212 ? -7.604 -2.355 -11.537 1.00 98.56 212 PHE A N 1
ATOM 1668 C CA . PHE A 1 212 ? -7.705 -2.884 -10.180 1.00 98.56 212 PHE A CA 1
ATOM 1669 C C . PHE A 1 212 ? -7.547 -1.797 -9.117 1.00 98.56 212 PHE A C 1
ATOM 1671 O O . PHE A 1 212 ? -8.307 -1.803 -8.152 1.00 98.56 212 PHE A O 1
ATOM 1678 N N . PHE A 1 213 ? -6.634 -0.838 -9.297 1.00 97.69 213 PHE A N 1
ATOM 1679 C CA . PHE A 1 213 ? -6.498 0.287 -8.372 1.00 97.69 213 PHE A CA 1
ATOM 1680 C C . PHE A 1 213 ? -7.739 1.189 -8.368 1.00 97.69 213 PHE A C 1
ATOM 1682 O O . PHE A 1 213 ? -8.253 1.538 -7.308 1.00 97.69 213 PHE A O 1
ATOM 1689 N N . LEU A 1 214 ? -8.255 1.565 -9.542 1.00 96.56 214 LEU A N 1
ATOM 1690 C CA . LEU A 1 214 ? -9.442 2.420 -9.621 1.00 96.56 214 LEU A CA 1
ATOM 1691 C C . LEU A 1 214 ? -10.663 1.733 -9.002 1.00 96.56 214 LEU A C 1
ATOM 1693 O O . LEU A 1 214 ? -11.414 2.361 -8.255 1.00 96.56 214 LEU A O 1
ATOM 1697 N N . LEU A 1 215 ? -10.835 0.432 -9.250 1.00 97.44 215 LEU A N 1
ATOM 1698 C CA . LEU A 1 215 ? -11.911 -0.339 -8.637 1.00 97.44 215 LEU A CA 1
ATOM 1699 C C . LEU A 1 215 ? -11.713 -0.481 -7.121 1.00 97.44 215 LEU A C 1
ATOM 1701 O O . LEU A 1 215 ? -12.679 -0.357 -6.369 1.00 97.44 215 LEU A O 1
ATOM 1705 N N . SER A 1 216 ? -10.480 -0.682 -6.646 1.00 96.88 216 SER A N 1
ATOM 1706 C CA . SER A 1 216 ? -10.194 -0.753 -5.210 1.00 96.88 216 SER A CA 1
ATOM 1707 C C . SER A 1 216 ? -10.528 0.573 -4.515 1.00 96.88 216 SER A C 1
ATOM 1709 O O . SER A 1 216 ? -11.180 0.564 -3.471 1.00 96.88 216 SER A O 1
ATOM 1711 N N . ALA A 1 217 ? -10.210 1.716 -5.132 1.00 93.44 217 ALA A N 1
ATOM 1712 C CA . ALA A 1 217 ? -10.549 3.042 -4.617 1.00 93.44 217 ALA A CA 1
ATOM 1713 C C . ALA A 1 217 ? -12.068 3.258 -4.476 1.00 93.44 217 ALA A C 1
ATOM 1715 O O . ALA A 1 217 ? -12.514 3.893 -3.512 1.00 93.44 217 ALA A O 1
ATOM 1716 N N . VAL A 1 218 ? -12.874 2.694 -5.386 1.00 93.75 218 VAL A N 1
ATOM 1717 C CA . VAL A 1 218 ? -14.343 2.698 -5.279 1.00 93.75 218 VAL A CA 1
ATOM 1718 C C . VAL A 1 218 ? -14.786 1.951 -4.021 1.00 93.75 218 VAL A C 1
ATOM 1720 O O . VAL A 1 218 ? -15.497 2.529 -3.203 1.00 93.75 218 VAL A O 1
ATOM 1723 N N . PHE A 1 219 ? -14.330 0.715 -3.810 1.00 95.19 219 PHE A N 1
ATOM 1724 C CA . PHE A 1 219 ? -14.718 -0.086 -2.638 1.00 95.19 219 PHE A CA 1
ATOM 1725 C C . PHE A 1 219 ? -14.138 0.431 -1.311 1.00 95.19 219 PHE A C 1
ATOM 1727 O O . PHE A 1 219 ? -14.750 0.256 -0.258 1.00 95.19 219 PHE A O 1
ATOM 1734 N N . PHE A 1 220 ? -12.996 1.116 -1.344 1.00 92.12 220 PHE A N 1
ATOM 1735 C CA . PHE A 1 220 ? -12.451 1.809 -0.176 1.00 92.12 220 PHE A CA 1
ATOM 1736 C C . PHE A 1 220 ? -13.307 3.020 0.229 1.00 92.12 220 PHE A C 1
ATOM 1738 O O . PHE A 1 220 ? -13.477 3.313 1.412 1.00 92.12 220 PHE A O 1
ATOM 1745 N N . THR A 1 221 ? -13.850 3.743 -0.755 1.00 88.94 221 THR A N 1
ATOM 1746 C CA . THR A 1 221 ? -14.591 4.994 -0.525 1.00 88.94 221 THR A CA 1
ATOM 1747 C C . THR A 1 221 ? -16.070 4.750 -0.233 1.00 88.94 221 THR A C 1
ATOM 1749 O O . THR A 1 221 ? -16.665 5.426 0.615 1.00 88.94 221 THR A O 1
ATOM 1752 N N . PHE A 1 222 ? -16.670 3.805 -0.954 1.00 90.25 222 PHE A N 1
ATOM 1753 C CA . PHE A 1 222 ? -18.086 3.479 -0.884 1.00 90.25 222 PHE A CA 1
ATOM 1754 C C . PHE A 1 222 ? -18.274 2.118 -0.201 1.00 90.25 222 PHE A C 1
ATOM 1756 O O . PHE A 1 222 ? -17.785 1.115 -0.720 1.00 90.25 222 PHE A O 1
ATOM 1763 N N . PRO A 1 223 ? -19.012 2.053 0.923 1.00 90.50 223 PRO A N 1
ATOM 1764 C CA . PRO A 1 223 ? -19.221 0.823 1.687 1.00 90.50 223 PRO A CA 1
ATOM 1765 C C . PRO A 1 223 ? -20.264 -0.092 1.025 1.00 90.50 223 PRO A C 1
ATOM 1767 O O . PRO A 1 223 ? -21.320 -0.382 1.585 1.00 90.50 223 PRO A O 1
ATOM 1770 N N . LEU A 1 224 ? -20.010 -0.496 -0.218 1.00 93.50 224 LEU A N 1
ATOM 1771 C CA . LEU A 1 224 ? -20.833 -1.425 -0.985 1.00 93.50 224 LEU A CA 1
ATOM 1772 C C . LEU A 1 224 ? -20.184 -2.817 -0.972 1.00 93.50 224 LEU A C 1
ATOM 1774 O O . LEU A 1 224 ? -18.985 -2.915 -1.225 1.00 93.50 224 LEU A O 1
ATOM 1778 N N . PRO A 1 225 ? -20.955 -3.902 -0.769 1.00 95.69 225 PRO A N 1
ATOM 1779 C CA . PRO A 1 225 ? -22.420 -3.980 -0.744 1.00 95.69 225 PRO A CA 1
ATOM 1780 C C . PRO A 1 225 ? -23.075 -3.815 0.644 1.00 95.69 225 PRO A C 1
ATOM 1782 O O . PRO A 1 225 ? -24.305 -3.825 0.734 1.00 95.69 225 PRO A O 1
ATOM 1785 N N . GLU A 1 226 ? -22.310 -3.679 1.728 1.00 96.31 226 GLU A N 1
ATOM 1786 C CA . GLU A 1 226 ? -22.812 -3.693 3.111 1.00 96.31 226 GLU A CA 1
ATOM 1787 C C . GLU A 1 226 ? -23.780 -2.553 3.436 1.00 96.31 226 GLU A C 1
ATOM 1789 O O . GLU A 1 226 ? -24.713 -2.748 4.211 1.00 96.31 226 GLU A O 1
ATOM 1794 N N . GLN A 1 227 ? -23.648 -1.404 2.777 1.00 94.69 227 GLN A N 1
ATOM 1795 C CA . GLN A 1 227 ? -24.603 -0.305 2.873 1.00 94.69 227 GLN A CA 1
ATOM 1796 C C . GLN A 1 227 ? -25.997 -0.692 2.368 1.00 94.69 227 GLN A C 1
ATOM 1798 O O . GLN A 1 227 ? -26.991 -0.204 2.902 1.00 94.69 227 GLN A O 1
ATOM 1803 N N . LEU A 1 228 ? -26.087 -1.551 1.346 1.00 95.94 228 LEU A N 1
ATOM 1804 C CA . LEU A 1 228 ? -27.365 -1.962 0.754 1.00 95.94 228 LEU A CA 1
ATOM 1805 C C . LEU A 1 228 ? -28.093 -2.991 1.621 1.00 95.94 228 LEU A C 1
ATOM 1807 O O . LEU A 1 228 ? -29.319 -3.063 1.599 1.00 95.94 228 LEU A O 1
ATOM 1811 N N . LYS A 1 229 ? -27.344 -3.821 2.357 1.00 95.62 229 LYS A N 1
ATOM 1812 C CA . LYS A 1 229 ? -27.890 -4.848 3.256 1.00 95.62 229 LYS A CA 1
ATOM 1813 C C . LYS A 1 229 ? -27.074 -4.896 4.555 1.00 95.62 229 LYS A C 1
ATOM 1815 O O . LYS A 1 229 ? -26.272 -5.825 4.721 1.00 95.62 229 LYS A O 1
ATOM 1820 N N . PRO A 1 230 ? -27.276 -3.929 5.472 1.00 96.31 230 PRO A N 1
ATOM 1821 C CA . PRO A 1 230 ? -26.557 -3.883 6.742 1.00 96.31 230 PRO A CA 1
ATOM 1822 C C . PRO A 1 230 ? -26.718 -5.193 7.517 1.00 96.31 230 PRO A C 1
ATOM 1824 O O . PRO A 1 230 ? -27.789 -5.799 7.512 1.00 96.31 230 PRO A O 1
ATOM 1827 N N . GLY A 1 231 ? -25.648 -5.673 8.148 1.00 94.56 231 GLY A N 1
ATOM 1828 C CA . GLY A 1 231 ? -25.660 -6.947 8.874 1.00 94.56 231 GLY A CA 1
ATOM 1829 C C . GLY A 1 231 ? -25.424 -8.203 8.022 1.00 94.56 231 GLY A C 1
ATOM 1830 O O . GLY A 1 231 ? -24.958 -9.218 8.539 1.00 94.56 231 GLY A O 1
ATOM 1831 N N . ARG A 1 232 ? -25.697 -8.170 6.708 1.00 96.50 232 ARG A N 1
ATOM 1832 C CA . ARG A 1 232 ? -25.554 -9.360 5.843 1.00 96.50 232 ARG A CA 1
ATOM 1833 C C . ARG A 1 232 ? -24.096 -9.696 5.529 1.00 96.50 232 ARG A C 1
ATOM 1835 O O . ARG A 1 232 ? -23.762 -10.865 5.364 1.00 96.50 232 ARG A O 1
ATOM 1842 N N . PHE A 1 233 ? -23.245 -8.677 5.478 1.00 96.88 233 PHE A N 1
ATOM 1843 C CA . PHE A 1 233 ? -21.829 -8.779 5.117 1.00 96.88 233 PHE A CA 1
ATOM 1844 C C . PHE A 1 233 ? -20.908 -8.610 6.334 1.00 96.88 233 PHE A C 1
ATOM 1846 O O . PHE A 1 233 ? -19.779 -8.156 6.208 1.00 96.88 233 PHE A O 1
ATOM 1853 N N . ASN A 1 234 ? -21.373 -8.994 7.530 1.00 96.25 234 ASN A N 1
ATOM 1854 C CA . ASN A 1 234 ? -20.622 -8.801 8.776 1.00 96.25 234 ASN A CA 1
ATOM 1855 C C . ASN A 1 234 ? -19.279 -9.537 8.831 1.00 96.25 234 ASN A C 1
ATOM 1857 O O . ASN A 1 234 ? -18.404 -9.140 9.586 1.00 96.25 234 ASN A O 1
ATOM 1861 N N . VAL A 1 235 ? -19.136 -10.637 8.087 1.00 96.62 235 VAL A N 1
ATOM 1862 C CA . VAL A 1 235 ? -17.943 -11.498 8.136 1.00 96.62 235 VAL A CA 1
ATOM 1863 C C . VAL A 1 235 ? -17.252 -11.595 6.785 1.00 96.62 235 VAL A C 1
ATOM 1865 O O . VAL A 1 235 ? -16.029 -11.584 6.745 1.00 96.62 235 VAL A O 1
ATOM 1868 N N . LEU A 1 236 ? -18.005 -11.710 5.690 1.00 97.19 236 LEU A N 1
ATOM 1869 C CA . LEU A 1 236 ? -17.456 -11.867 4.344 1.00 97.19 236 LEU A CA 1
ATOM 1870 C C . LEU A 1 236 ? -18.154 -10.930 3.359 1.00 97.19 236 LEU A C 1
ATOM 1872 O O . LEU A 1 236 ? -19.370 -10.751 3.435 1.00 97.19 236 LEU A O 1
ATOM 1876 N N . GLY A 1 237 ? -17.386 -10.409 2.405 1.00 95.12 237 GLY A N 1
ATOM 1877 C CA . GLY A 1 237 ? -17.870 -9.693 1.227 1.00 95.12 237 GLY A CA 1
ATOM 1878 C C . GLY A 1 237 ? -18.230 -8.226 1.448 1.00 95.12 237 GLY A C 1
ATOM 1879 O O . GLY A 1 237 ? -18.908 -7.666 0.595 1.00 95.12 237 GLY A O 1
ATOM 1880 N N . HIS A 1 238 ? -17.820 -7.612 2.561 1.00 96.44 238 HIS A N 1
ATOM 1881 C CA . HIS A 1 238 ? -17.945 -6.162 2.737 1.00 96.44 238 HIS A CA 1
ATOM 1882 C C . HIS A 1 238 ? -16.833 -5.411 1.984 1.00 96.44 238 HIS A C 1
ATOM 1884 O O . HIS A 1 238 ? -15.799 -5.992 1.639 1.00 96.44 238 HIS A O 1
ATOM 1890 N N . SER A 1 239 ? -17.032 -4.119 1.732 1.00 97.06 239 SER A N 1
ATOM 1891 C CA . SER A 1 239 ? -16.251 -3.329 0.779 1.00 97.06 239 SER A CA 1
ATOM 1892 C C . SER A 1 239 ? -14.753 -3.335 1.075 1.00 97.06 239 SER A C 1
ATOM 1894 O O . SER A 1 239 ? -13.952 -3.523 0.165 1.00 97.06 239 SER A O 1
ATOM 1896 N N . HIS A 1 240 ? -14.363 -3.229 2.350 1.00 96.81 240 HIS A N 1
ATOM 1897 C CA . HIS A 1 240 ? -12.951 -3.235 2.756 1.00 96.81 240 HIS A CA 1
ATOM 1898 C C . HIS A 1 240 ? -12.219 -4.540 2.386 1.00 96.81 240 HIS A C 1
ATOM 1900 O O . HIS A 1 240 ? -11.064 -4.504 1.969 1.00 96.81 240 HIS A O 1
ATOM 1906 N N . GLN A 1 241 ? -12.906 -5.689 2.430 1.00 97.94 241 GLN A N 1
ATOM 1907 C CA . GLN A 1 241 ? -12.332 -6.970 1.991 1.00 97.94 241 GLN A CA 1
ATOM 1908 C C . GLN A 1 241 ? -12.145 -7.007 0.475 1.00 97.94 241 GLN A C 1
ATOM 1910 O O . GLN A 1 241 ? -11.127 -7.488 -0.019 1.00 97.94 241 GLN A O 1
ATOM 1915 N N . ILE A 1 242 ? -13.125 -6.490 -0.269 1.00 98.25 242 ILE A N 1
ATOM 1916 C CA . ILE A 1 242 ? -13.058 -6.400 -1.731 1.00 98.25 242 ILE A CA 1
ATOM 1917 C C . ILE A 1 242 ? -11.921 -5.454 -2.135 1.00 98.25 242 ILE A C 1
ATOM 1919 O O . ILE A 1 242 ? -11.136 -5.778 -3.024 1.00 98.25 242 ILE A O 1
ATOM 1923 N N . PHE A 1 243 ? -11.783 -4.329 -1.431 1.00 97.94 243 PHE A N 1
ATOM 1924 C CA . PHE A 1 243 ? -10.668 -3.399 -1.568 1.00 97.94 243 PHE A CA 1
ATOM 1925 C C . PHE A 1 243 ? -9.315 -4.107 -1.391 1.00 97.94 243 PHE A C 1
ATOM 1927 O O . PHE A 1 243 ? -8.474 -3.983 -2.279 1.00 97.94 243 PHE A O 1
ATOM 1934 N N . HIS A 1 244 ? -9.123 -4.900 -0.328 1.00 98.38 244 HIS A N 1
ATOM 1935 C CA . HIS A 1 244 ? -7.883 -5.663 -0.118 1.00 98.38 244 HIS A CA 1
ATOM 1936 C C . HIS A 1 244 ? -7.582 -6.623 -1.275 1.00 98.38 244 HIS A C 1
ATOM 1938 O O . HIS A 1 244 ? -6.466 -6.633 -1.791 1.00 98.38 244 HIS A O 1
ATOM 1944 N N . VAL A 1 245 ? -8.574 -7.399 -1.729 1.00 98.56 245 VAL A N 1
ATOM 1945 C CA . VAL A 1 245 ? -8.395 -8.333 -2.857 1.00 98.56 245 VAL A CA 1
ATOM 1946 C C . VAL A 1 245 ? -7.951 -7.590 -4.116 1.00 98.56 245 VAL A C 1
ATOM 1948 O O . VAL A 1 245 ? -6.966 -7.972 -4.746 1.00 98.56 245 VAL A O 1
ATOM 1951 N N . LEU A 1 246 ? -8.658 -6.520 -4.479 1.00 98.62 246 LEU A N 1
ATOM 1952 C CA . LEU A 1 246 ? -8.354 -5.734 -5.673 1.00 98.62 246 LEU A CA 1
ATOM 1953 C C . LEU A 1 246 ? -6.985 -5.062 -5.579 1.00 98.62 246 LEU A C 1
ATOM 1955 O O . LEU A 1 246 ? -6.249 -5.039 -6.562 1.00 98.62 246 LEU A O 1
ATOM 1959 N N . LEU A 1 247 ? -6.615 -4.557 -4.402 1.00 98.00 247 LEU A N 1
ATOM 1960 C CA . LEU A 1 247 ? -5.311 -3.944 -4.198 1.00 98.00 247 LEU A CA 1
ATOM 1961 C C . LEU A 1 247 ? -4.181 -4.983 -4.290 1.00 98.00 247 LEU A C 1
ATOM 1963 O O . LEU A 1 247 ? -3.181 -4.719 -4.949 1.00 98.00 247 LEU A O 1
ATOM 1967 N N . SER A 1 248 ? -4.355 -6.192 -3.745 1.00 98.31 248 SER A N 1
ATOM 1968 C CA . SER A 1 248 ? -3.392 -7.287 -3.938 1.00 98.31 248 SER A CA 1
ATOM 1969 C C . SER A 1 248 ? -3.246 -7.688 -5.411 1.00 98.31 248 SER A C 1
ATOM 1971 O O . SER A 1 248 ? -2.128 -7.899 -5.881 1.00 98.31 248 SER A O 1
ATOM 1973 N N . LEU A 1 249 ? -4.348 -7.759 -6.168 1.00 98.44 249 LEU A N 1
ATOM 1974 C CA . LEU A 1 249 ? -4.308 -8.024 -7.614 1.00 98.44 249 LEU A CA 1
ATOM 1975 C C . LEU A 1 249 ? -3.602 -6.896 -8.383 1.00 98.44 249 LEU A C 1
ATOM 1977 O O . LEU A 1 249 ? -2.798 -7.174 -9.276 1.00 98.44 249 LEU A O 1
ATOM 1981 N N . CYS A 1 250 ? -3.844 -5.637 -8.007 1.00 98.50 250 CYS A N 1
ATOM 1982 C CA . CYS A 1 250 ? -3.113 -4.480 -8.522 1.00 98.50 250 CYS A CA 1
ATOM 1983 C C . CYS A 1 250 ? -1.605 -4.646 -8.302 1.00 98.50 250 CYS A C 1
ATOM 1985 O O . CYS A 1 250 ? -0.837 -4.547 -9.253 1.00 98.50 250 CYS A O 1
ATOM 1987 N N . THR A 1 251 ? -1.169 -4.964 -7.082 1.00 98.12 251 THR A N 1
ATOM 1988 C CA . THR A 1 251 ? 0.257 -5.132 -6.772 1.00 98.12 251 THR A CA 1
ATOM 1989 C C . THR A 1 251 ? 0.895 -6.285 -7.536 1.00 98.12 251 THR A C 1
ATOM 1991 O O . THR A 1 251 ? 1.991 -6.127 -8.070 1.00 98.12 251 THR A O 1
ATOM 1994 N N . ILE A 1 252 ? 0.223 -7.434 -7.635 1.00 97.00 252 ILE A N 1
ATOM 1995 C CA . ILE A 1 252 ? 0.755 -8.586 -8.376 1.00 97.00 252 ILE A CA 1
ATOM 1996 C C . ILE A 1 252 ? 0.904 -8.234 -9.860 1.00 97.00 252 ILE A C 1
ATOM 1998 O O . ILE A 1 252 ? 1.981 -8.411 -10.421 1.00 97.00 252 ILE A O 1
ATOM 2002 N N . THR A 1 253 ? -0.135 -7.677 -10.486 1.00 97.38 253 THR A N 1
ATOM 2003 C CA . THR A 1 253 ? -0.076 -7.281 -11.905 1.00 97.38 253 THR A CA 1
ATOM 2004 C C . THR A 1 253 ? 0.947 -6.180 -12.171 1.00 97.38 253 THR A C 1
ATOM 2006 O O . THR A 1 253 ? 1.641 -6.235 -13.183 1.00 97.38 253 THR A O 1
ATOM 2009 N N . GLN A 1 254 ? 1.117 -5.234 -11.247 1.00 97.50 254 GLN A N 1
ATOM 2010 C CA . GLN A 1 254 ? 2.179 -4.235 -11.319 1.00 97.50 254 GLN A CA 1
ATOM 2011 C C . GLN A 1 254 ? 3.571 -4.876 -11.292 1.00 97.50 254 GLN A C 1
ATOM 2013 O O . GLN A 1 254 ? 4.412 -4.540 -12.123 1.00 97.50 254 GLN A O 1
ATOM 2018 N N . ILE A 1 255 ? 3.822 -5.800 -10.360 1.00 95.94 255 ILE A N 1
ATOM 2019 C CA . ILE A 1 255 ? 5.108 -6.501 -10.260 1.00 95.94 255 ILE A CA 1
ATOM 2020 C C . ILE A 1 255 ? 5.392 -7.288 -11.542 1.00 95.94 255 ILE A C 1
ATOM 2022 O O . ILE A 1 255 ? 6.521 -7.247 -12.026 1.00 95.94 255 ILE A O 1
ATOM 2026 N N . GLU A 1 256 ? 4.389 -7.948 -12.131 1.00 94.88 256 GLU A N 1
ATOM 2027 C CA . GLU A 1 256 ? 4.557 -8.631 -13.421 1.00 94.88 256 GLU A CA 1
ATOM 2028 C C . GLU A 1 256 ? 4.903 -7.662 -14.554 1.00 94.88 256 GLU A C 1
ATOM 2030 O O . GLU A 1 256 ? 5.845 -7.912 -15.306 1.00 94.88 256 GLU A O 1
ATOM 2035 N N . ALA A 1 257 ? 4.183 -6.542 -14.665 1.00 95.06 257 ALA A N 1
ATOM 2036 C CA . ALA A 1 257 ? 4.431 -5.551 -15.708 1.00 95.06 257 ALA A CA 1
ATOM 2037 C C . ALA A 1 257 ? 5.859 -4.990 -15.617 1.00 95.06 257 ALA A C 1
ATOM 2039 O O . ALA A 1 257 ? 6.605 -4.993 -16.596 1.00 95.06 257 ALA A O 1
ATOM 2040 N N . VAL A 1 258 ? 6.264 -4.582 -14.411 1.00 93.44 258 VAL A N 1
ATOM 2041 C CA . VAL A 1 258 ? 7.595 -4.020 -14.159 1.00 93.44 258 VAL A CA 1
ATOM 2042 C C . VAL A 1 258 ? 8.689 -5.075 -14.337 1.00 93.44 258 VAL A C 1
ATOM 2044 O O . VAL A 1 258 ? 9.774 -4.749 -14.809 1.00 93.44 258 VAL A O 1
ATOM 2047 N N . HIS A 1 259 ? 8.424 -6.344 -14.022 1.00 91.56 259 HIS A N 1
ATOM 2048 C CA . HIS A 1 259 ? 9.362 -7.432 -14.295 1.00 91.56 259 HIS A CA 1
ATOM 2049 C C . HIS A 1 259 ? 9.605 -7.617 -15.802 1.00 91.56 259 HIS A C 1
ATOM 2051 O O . HIS A 1 259 ? 10.752 -7.747 -16.226 1.00 91.56 259 HIS A O 1
ATOM 2057 N N . LEU A 1 260 ? 8.550 -7.589 -16.622 1.00 91.06 260 LEU A N 1
ATOM 2058 C CA . LEU A 1 260 ? 8.682 -7.668 -18.082 1.00 91.06 260 LEU A CA 1
ATOM 2059 C C . LEU A 1 260 ? 9.475 -6.478 -18.643 1.00 91.06 260 LEU A C 1
ATOM 2061 O O . LEU A 1 260 ? 10.330 -6.655 -19.513 1.00 91.06 260 LEU A O 1
ATOM 2065 N N . ASP A 1 261 ? 9.243 -5.280 -18.110 1.00 89.44 261 ASP A N 1
ATOM 2066 C CA . ASP A 1 261 ? 10.003 -4.085 -18.480 1.00 89.44 261 ASP A CA 1
ATOM 2067 C C . ASP A 1 261 ? 11.470 -4.156 -18.063 1.00 89.44 261 ASP A C 1
ATOM 2069 O O . ASP A 1 261 ? 12.358 -3.775 -18.829 1.00 89.44 261 ASP A O 1
ATOM 2073 N N . PHE A 1 262 ? 11.726 -4.661 -16.857 1.00 86.75 262 PHE A N 1
ATOM 2074 C CA . PHE A 1 262 ? 13.067 -4.888 -16.340 1.00 86.75 262 PHE A CA 1
ATOM 2075 C C . PHE A 1 262 ? 13.856 -5.817 -17.273 1.00 86.75 262 PHE A C 1
ATOM 2077 O O . PHE A 1 262 ? 14.952 -5.458 -17.707 1.00 86.75 262 PHE A O 1
ATOM 2084 N N . LEU A 1 263 ? 13.268 -6.953 -17.668 1.00 85.38 263 LEU A N 1
ATOM 2085 C CA . LEU A 1 263 ? 13.893 -7.895 -18.603 1.00 85.38 263 LEU A CA 1
ATOM 2086 C C . LEU A 1 263 ? 14.172 -7.258 -19.972 1.00 85.38 263 LEU A C 1
ATOM 2088 O O . LEU A 1 263 ? 15.216 -7.508 -20.570 1.00 85.38 263 LEU A O 1
ATOM 2092 N N . LYS A 1 264 ? 13.275 -6.391 -20.457 1.00 81.62 264 LYS A N 1
ATOM 2093 C CA . LYS A 1 264 ? 13.466 -5.665 -21.722 1.00 81.62 264 LYS A CA 1
ATOM 2094 C C . LYS A 1 264 ? 14.599 -4.631 -21.644 1.00 81.62 264 LYS A C 1
ATOM 2096 O O . LYS A 1 264 ? 15.315 -4.445 -22.625 1.00 81.62 264 LYS A O 1
ATOM 2101 N N . ARG A 1 265 ? 14.761 -3.946 -20.506 1.00 73.56 265 ARG A N 1
ATOM 2102 C CA . ARG A 1 265 ? 15.717 -2.832 -20.326 1.00 73.56 265 ARG A CA 1
ATOM 2103 C C . ARG A 1 265 ? 17.091 -3.228 -19.813 1.00 73.56 265 ARG A C 1
ATOM 2105 O O . ARG A 1 265 ? 18.004 -2.412 -19.915 1.00 73.56 265 ARG A O 1
ATOM 2112 N N . HIS A 1 266 ? 17.276 -4.449 -19.316 1.00 61.91 266 HIS A N 1
ATOM 2113 C CA . HIS A 1 266 ? 18.595 -4.918 -18.878 1.00 61.91 266 HIS A CA 1
ATOM 2114 C C . HIS A 1 266 ? 19.676 -4.760 -19.975 1.00 61.91 266 HIS A C 1
ATOM 2116 O O . HIS A 1 266 ? 20.842 -4.540 -19.662 1.00 61.91 266 HIS A O 1
ATOM 2122 N N . ASN A 1 267 ? 19.272 -4.730 -21.253 1.00 52.72 267 ASN A N 1
ATOM 2123 C CA . ASN A 1 267 ? 20.155 -4.565 -22.413 1.00 52.72 267 ASN A CA 1
ATOM 2124 C C . ASN A 1 267 ? 20.344 -3.108 -22.906 1.00 52.72 267 ASN A C 1
ATOM 2126 O O . ASN A 1 267 ? 21.064 -2.893 -23.877 1.00 52.72 267 ASN A O 1
ATOM 2130 N N . GLY A 1 268 ? 19.726 -2.102 -22.271 1.00 54.19 268 GLY A N 1
ATOM 2131 C CA . GLY A 1 268 ? 19.795 -0.693 -22.690 1.00 54.19 268 GLY A CA 1
ATOM 2132 C C . GLY A 1 268 ? 19.450 0.260 -21.544 1.00 54.19 268 GLY A C 1
ATOM 2133 O O . GLY A 1 268 ? 18.301 0.677 -21.400 1.00 54.19 268 GLY A O 1
ATOM 2134 N N . ARG A 1 269 ? 20.438 0.560 -20.691 1.00 60.34 269 ARG A N 1
ATOM 2135 C CA . ARG A 1 269 ? 20.260 1.396 -19.491 1.00 60.34 269 ARG A CA 1
ATOM 2136 C C . ARG A 1 269 ? 20.059 2.869 -19.860 1.00 60.34 269 ARG A C 1
ATOM 2138 O O . ARG A 1 269 ? 20.919 3.455 -20.506 1.00 60.34 269 ARG A O 1
ATOM 2145 N N . ASN A 1 270 ? 18.984 3.471 -19.348 1.00 64.94 270 ASN A N 1
ATOM 2146 C CA . ASN A 1 270 ? 18.731 4.917 -19.448 1.00 64.94 270 ASN A CA 1
ATOM 2147 C C . ASN A 1 270 ? 19.134 5.700 -18.185 1.00 64.94 270 ASN A C 1
ATOM 2149 O O . ASN A 1 270 ? 19.190 6.923 -18.238 1.00 64.94 270 ASN A O 1
ATOM 2153 N N . HIS A 1 271 ? 19.406 5.018 -17.066 1.00 77.19 271 HIS A N 1
ATOM 2154 C CA . HIS A 1 271 ? 19.712 5.653 -15.780 1.00 77.19 271 HIS A CA 1
ATOM 2155 C C . HIS A 1 271 ? 21.066 5.215 -15.229 1.00 77.19 271 HIS A C 1
ATOM 2157 O O . HIS A 1 271 ? 21.504 4.077 -15.420 1.00 77.19 271 HIS A O 1
ATOM 2163 N N . SER A 1 272 ? 21.703 6.133 -14.513 1.00 84.69 272 SER A N 1
ATOM 2164 C CA . SER A 1 272 ? 22.993 5.950 -13.859 1.00 84.69 272 SER A CA 1
ATOM 2165 C C . SER A 1 272 ? 22.875 5.201 -12.528 1.00 84.69 272 SER A C 1
ATOM 2167 O O . SER A 1 272 ? 21.893 5.320 -11.793 1.00 84.69 272 SER A O 1
ATOM 2169 N N . ASP A 1 273 ? 23.942 4.499 -12.147 1.00 88.94 273 ASP A N 1
ATOM 2170 C CA . ASP A 1 273 ? 24.049 3.851 -10.833 1.00 88.94 273 ASP A CA 1
ATOM 2171 C C . ASP A 1 273 ? 23.897 4.854 -9.672 1.00 88.94 273 ASP A C 1
ATOM 2173 O O . ASP A 1 273 ? 23.452 4.494 -8.580 1.00 88.94 273 ASP A O 1
ATOM 2177 N N . VAL A 1 274 ? 24.255 6.124 -9.897 1.00 89.88 274 VAL A N 1
ATOM 2178 C CA . VAL A 1 274 ? 24.122 7.210 -8.916 1.00 89.88 274 VAL A CA 1
ATOM 2179 C C . VAL A 1 274 ? 22.650 7.514 -8.635 1.00 89.88 274 VAL A C 1
ATOM 2181 O O . VAL A 1 274 ? 22.268 7.603 -7.467 1.00 89.88 274 VAL A O 1
ATOM 2184 N N . GLU A 1 275 ? 21.807 7.611 -9.666 1.00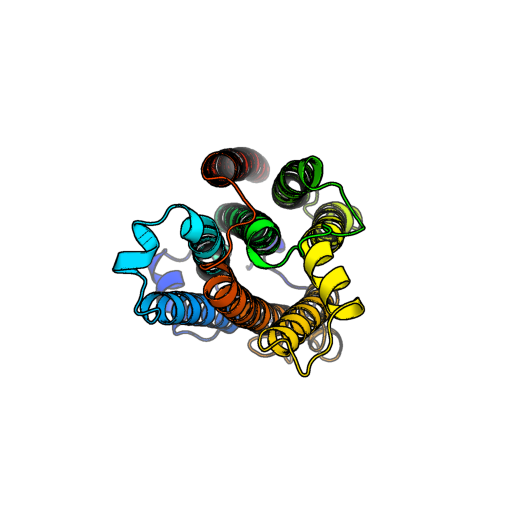 89.62 275 GLU A N 1
ATOM 2185 C CA . GLU A 1 275 ? 20.359 7.811 -9.499 1.00 89.62 275 GLU A CA 1
ATOM 2186 C C . GLU A 1 275 ? 19.721 6.665 -8.711 1.00 89.62 275 GLU A C 1
ATOM 2188 O O . GLU A 1 275 ? 18.910 6.900 -7.813 1.00 89.62 275 GLU A O 1
ATOM 2193 N N . VAL A 1 276 ? 20.127 5.420 -8.985 1.00 91.50 276 VAL A N 1
ATOM 2194 C CA . VAL A 1 276 ? 19.616 4.256 -8.250 1.00 91.50 276 VAL A CA 1
ATOM 2195 C C . VAL A 1 276 ? 19.993 4.326 -6.768 1.00 91.50 276 VAL A C 1
ATOM 2197 O O . VAL A 1 276 ? 19.150 4.082 -5.902 1.00 91.50 276 VAL A O 1
ATOM 2200 N N . ARG A 1 277 ? 21.233 4.715 -6.439 1.00 94.19 277 ARG A N 1
ATOM 2201 C CA . ARG A 1 277 ? 21.660 4.905 -5.039 1.00 94.19 277 ARG A CA 1
ATOM 2202 C C . ARG A 1 277 ? 20.846 5.990 -4.341 1.00 94.19 277 ARG A C 1
ATOM 2204 O O . ARG A 1 277 ? 20.440 5.790 -3.197 1.00 94.19 277 ARG A O 1
ATOM 2211 N N . TRP A 1 278 ? 20.568 7.106 -5.015 1.00 93.81 278 TRP A N 1
ATOM 2212 C CA . TRP A 1 278 ? 19.706 8.158 -4.471 1.00 93.81 278 TRP A CA 1
ATOM 2213 C C . TRP A 1 278 ? 18.282 7.669 -4.206 1.00 93.81 278 TRP A C 1
ATOM 2215 O O . TRP A 1 278 ? 17.735 7.954 -3.138 1.00 93.81 278 TRP A O 1
ATOM 2225 N N . ALA A 1 279 ? 17.701 6.881 -5.112 1.00 93.62 279 ALA A N 1
ATOM 2226 C CA . ALA A 1 279 ? 16.390 6.267 -4.907 1.00 93.62 279 ALA A CA 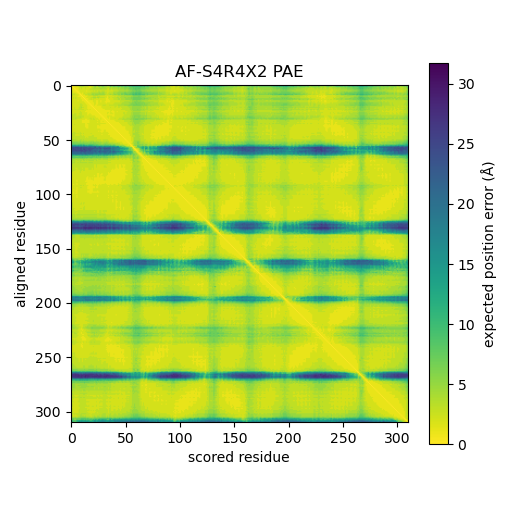1
ATOM 2227 C C . ALA A 1 279 ? 16.376 5.310 -3.695 1.00 93.62 279 ALA A C 1
ATOM 2229 O O . ALA A 1 279 ? 15.448 5.331 -2.889 1.00 93.62 279 ALA A O 1
ATOM 2230 N N . LEU A 1 280 ? 17.436 4.519 -3.503 1.00 95.06 280 LEU A N 1
ATOM 2231 C CA . LEU A 1 280 ? 17.572 3.625 -2.345 1.00 95.06 280 LEU A CA 1
ATOM 2232 C C . LEU A 1 280 ? 17.687 4.396 -1.022 1.00 95.06 280 LEU A C 1
ATOM 2234 O O . LEU A 1 280 ? 16.994 4.080 -0.052 1.00 95.06 280 LEU A O 1
ATOM 2238 N N . MET A 1 281 ? 18.533 5.428 -0.977 1.00 97.00 281 MET A N 1
ATOM 2239 C CA . MET A 1 281 ? 18.709 6.260 0.219 1.00 97.00 281 MET A CA 1
ATOM 2240 C C . MET A 1 281 ? 17.431 7.027 0.571 1.00 97.00 281 MET A C 1
ATOM 2242 O O . MET A 1 281 ? 17.033 7.062 1.735 1.00 97.00 281 MET A O 1
ATOM 2246 N N . SER A 1 282 ? 16.756 7.603 -0.425 1.00 97.25 282 SER A N 1
ATOM 2247 C CA . SER A 1 282 ? 15.490 8.321 -0.226 1.00 97.25 282 SER A CA 1
ATOM 2248 C C . SER A 1 282 ? 14.354 7.395 0.214 1.00 97.25 282 SER A C 1
ATOM 2250 O O . SER A 1 282 ? 13.558 7.794 1.065 1.00 97.25 282 SER A O 1
ATOM 2252 N N . PHE A 1 283 ? 14.312 6.145 -0.261 1.00 98.06 283 PHE A N 1
ATOM 2253 C CA . PHE A 1 283 ? 13.387 5.129 0.250 1.00 98.06 283 PHE A CA 1
ATOM 2254 C C . PHE A 1 283 ? 13.635 4.842 1.740 1.00 98.06 283 PHE A C 1
ATOM 2256 O O . PHE A 1 283 ? 12.699 4.849 2.540 1.00 98.06 283 PHE A O 1
ATOM 2263 N N . GLY A 1 284 ? 14.900 4.658 2.139 1.00 97.94 284 GLY A N 1
ATOM 2264 C CA . GLY A 1 284 ? 15.276 4.491 3.547 1.00 97.94 284 GLY A CA 1
ATOM 2265 C C . GLY A 1 284 ? 14.906 5.704 4.410 1.00 97.94 284 GLY A C 1
ATOM 2266 O O . GLY A 1 284 ? 14.352 5.547 5.500 1.00 97.94 284 GLY A O 1
ATOM 2267 N N . ALA A 1 285 ? 15.131 6.917 3.899 1.00 98.44 285 ALA A N 1
ATOM 2268 C CA . ALA A 1 285 ? 14.740 8.157 4.567 1.00 98.44 285 ALA A CA 1
ATOM 2269 C C . ALA A 1 285 ? 13.213 8.272 4.733 1.00 98.44 285 ALA A C 1
ATOM 2271 O O . ALA A 1 285 ? 12.743 8.639 5.812 1.00 98.44 285 ALA A O 1
ATOM 2272 N N . LEU A 1 286 ? 12.432 7.902 3.706 1.00 98.56 286 LEU A N 1
ATOM 2273 C CA . LEU A 1 286 ? 10.967 7.862 3.779 1.00 98.56 286 LEU A CA 1
ATOM 2274 C C . LEU A 1 286 ? 10.493 6.893 4.862 1.00 98.56 286 LEU A C 1
ATOM 2276 O O . LEU A 1 286 ? 9.596 7.230 5.638 1.00 98.56 286 LEU A O 1
ATOM 2280 N N . ALA A 1 287 ? 11.095 5.701 4.920 1.00 98.50 287 ALA A N 1
ATOM 2281 C CA . ALA A 1 287 ? 10.782 4.694 5.925 1.00 98.50 287 ALA A CA 1
ATOM 2282 C C . ALA A 1 287 ? 11.043 5.223 7.334 1.00 98.50 287 ALA A C 1
ATOM 2284 O O . ALA A 1 287 ? 10.141 5.201 8.171 1.00 98.50 287 ALA A O 1
ATOM 2285 N N . GLY A 1 288 ? 12.237 5.773 7.575 1.00 98.44 288 GLY A N 1
ATOM 2286 C CA . GLY A 1 288 ? 12.596 6.361 8.864 1.00 98.44 288 GLY A CA 1
ATOM 2287 C C . GLY A 1 288 ? 11.631 7.469 9.289 1.00 98.44 288 GLY A C 1
ATOM 2288 O O . GLY A 1 288 ? 11.105 7.438 10.403 1.00 98.44 288 GLY A O 1
ATOM 2289 N N . LEU A 1 289 ? 11.329 8.409 8.388 1.00 98.56 289 LEU A N 1
ATOM 2290 C CA . LEU A 1 289 ? 10.436 9.532 8.677 1.00 98.56 289 LEU A CA 1
ATOM 2291 C C . LEU A 1 289 ? 8.982 9.089 8.917 1.00 98.56 289 LEU A C 1
ATOM 2293 O O . LEU A 1 289 ? 8.319 9.586 9.832 1.00 98.56 289 LEU A O 1
ATOM 2297 N N . SER A 1 290 ? 8.480 8.135 8.133 1.00 98.56 290 SER A N 1
ATOM 2298 C CA . SER A 1 290 ? 7.116 7.608 8.275 1.00 98.56 290 SER A CA 1
ATOM 2299 C C . SER A 1 290 ? 6.961 6.807 9.572 1.00 98.56 290 SER A C 1
ATOM 2301 O O . SER A 1 290 ? 5.989 7.005 10.302 1.00 98.56 290 SER A O 1
ATOM 2303 N N . ILE A 1 291 ? 7.953 5.981 9.929 1.00 98.62 291 ILE A N 1
ATOM 2304 C CA . ILE A 1 291 ? 7.988 5.250 11.207 1.00 98.62 291 ILE A CA 1
ATOM 2305 C C . ILE A 1 291 ? 8.049 6.225 12.385 1.00 98.62 291 ILE A C 1
ATOM 2307 O O . ILE A 1 291 ? 7.287 6.072 13.340 1.00 98.62 291 ILE A O 1
ATOM 2311 N N . ALA A 1 292 ? 8.902 7.252 12.320 1.00 98.56 292 ALA A N 1
ATOM 2312 C CA . ALA A 1 292 ? 8.971 8.282 13.354 1.00 98.56 292 ALA A CA 1
ATOM 2313 C C . ALA A 1 292 ? 7.624 9.003 13.515 1.00 98.56 292 ALA A C 1
ATOM 2315 O O . ALA A 1 292 ? 7.152 9.191 14.637 1.00 98.56 292 ALA A O 1
ATOM 2316 N N . THR A 1 293 ? 6.959 9.329 12.402 1.00 98.25 293 THR A N 1
ATOM 2317 C CA . THR A 1 293 ? 5.616 9.927 12.400 1.00 98.25 293 THR A CA 1
ATOM 2318 C C . THR A 1 293 ? 4.608 9.014 13.107 1.00 98.25 293 THR A C 1
ATOM 2320 O O . THR A 1 293 ? 3.923 9.456 14.032 1.00 98.25 293 THR A O 1
ATOM 2323 N N . ALA A 1 294 ? 4.550 7.728 12.744 1.00 98.19 294 ALA A N 1
ATOM 2324 C CA . ALA A 1 294 ? 3.663 6.744 13.367 1.00 98.19 294 ALA A CA 1
ATOM 2325 C C . ALA A 1 294 ? 3.953 6.548 14.869 1.00 98.19 294 ALA A C 1
ATOM 2327 O O . ALA A 1 294 ? 3.026 6.473 15.683 1.00 98.19 294 ALA A O 1
ATOM 2328 N N . ALA A 1 295 ? 5.229 6.517 15.261 1.00 98.19 295 ALA A N 1
ATOM 2329 C CA . ALA A 1 295 ? 5.651 6.380 16.651 1.00 98.19 295 ALA A CA 1
ATOM 2330 C C . ALA A 1 295 ? 5.239 7.596 17.494 1.00 98.19 295 ALA A C 1
ATOM 2332 O O . ALA A 1 295 ? 4.618 7.434 18.548 1.00 98.19 295 ALA A O 1
ATOM 2333 N N . LEU A 1 296 ? 5.505 8.813 17.010 1.00 98.12 296 LEU A N 1
ATOM 2334 C CA . LEU A 1 296 ? 5.087 10.053 17.670 1.00 98.12 296 LEU A CA 1
ATOM 2335 C C . LEU A 1 296 ? 3.563 10.121 17.815 1.00 98.12 296 LEU A C 1
ATOM 2337 O O . LEU A 1 296 ? 3.059 10.449 18.892 1.00 98.12 296 LEU A O 1
ATOM 2341 N N . CYS A 1 297 ? 2.822 9.733 16.774 1.00 97.19 297 CYS A N 1
ATOM 2342 C CA . CYS A 1 297 ? 1.364 9.676 16.828 1.00 97.19 297 CYS A CA 1
ATOM 2343 C C . CYS A 1 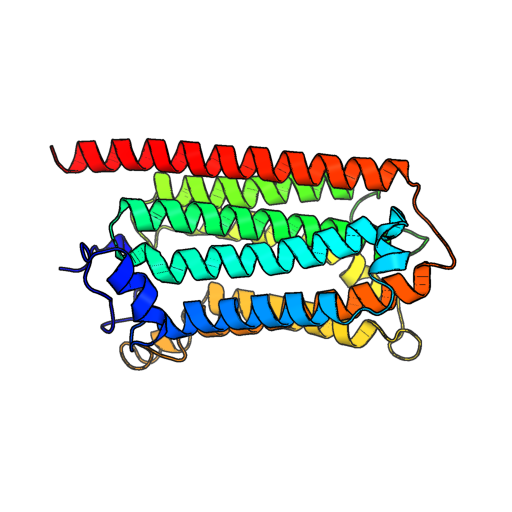297 ? 0.870 8.636 17.842 1.00 97.19 297 CYS A C 1
ATOM 2345 O O . CYS A 1 297 ? -0.040 8.918 18.620 1.00 97.19 297 CYS A O 1
ATOM 2347 N N . THR A 1 298 ? 1.501 7.463 17.915 1.00 97.19 298 THR A N 1
ATOM 2348 C CA . THR A 1 298 ? 1.169 6.433 18.915 1.00 97.19 298 THR A CA 1
ATOM 2349 C C . THR A 1 298 ? 1.403 6.937 20.341 1.00 97.19 298 THR A C 1
ATOM 2351 O O . THR A 1 298 ? 0.551 6.757 21.214 1.00 97.19 298 THR A O 1
ATOM 2354 N N . LEU A 1 299 ? 2.531 7.612 20.588 1.00 97.06 299 LEU A N 1
ATOM 2355 C CA . LEU A 1 299 ? 2.843 8.207 21.890 1.00 97.06 299 LEU A CA 1
ATOM 2356 C C . LEU A 1 299 ? 1.827 9.286 22.275 1.00 97.06 299 LEU A C 1
ATOM 2358 O O . LEU A 1 299 ? 1.372 9.324 23.420 1.00 97.06 299 LEU A O 1
ATOM 2362 N N . GLN A 1 300 ? 1.436 10.134 21.323 1.00 96.56 300 GLN A N 1
ATOM 2363 C CA . GLN A 1 300 ? 0.424 11.156 21.557 1.00 96.56 300 GLN A CA 1
ATOM 2364 C C . GLN A 1 300 ? -0.953 10.540 21.828 1.00 96.56 300 GLN A C 1
ATOM 2366 O O . GLN A 1 300 ? -1.638 10.964 22.759 1.00 96.56 300 GLN A O 1
ATOM 2371 N N . MET A 1 301 ? -1.340 9.502 21.083 1.00 95.56 301 MET A N 1
ATOM 2372 C CA . MET A 1 301 ? -2.592 8.782 21.311 1.00 95.56 301 MET A CA 1
ATOM 2373 C C . MET A 1 301 ? -2.623 8.138 22.699 1.00 95.56 301 MET A C 1
ATOM 2375 O O . MET A 1 301 ? -3.613 8.256 23.416 1.00 95.56 301 MET A O 1
ATOM 2379 N N . ARG A 1 302 ? -1.512 7.533 23.139 1.00 96.19 302 ARG A N 1
ATOM 2380 C CA . ARG A 1 302 ? -1.392 6.980 24.495 1.00 96.19 302 ARG A CA 1
ATOM 2381 C C . ARG A 1 302 ? -1.662 8.034 25.571 1.00 96.19 302 ARG A C 1
ATOM 2383 O O . ARG A 1 302 ? -2.382 7.744 26.522 1.00 96.19 302 ARG A O 1
ATOM 2390 N N . LYS A 1 303 ? -1.124 9.250 25.414 1.00 95.81 303 LYS A N 1
ATOM 2391 C CA . LYS A 1 303 ? -1.394 10.371 26.332 1.00 95.81 303 LYS A CA 1
ATOM 2392 C C . LYS A 1 303 ? -2.869 10.781 26.308 1.00 95.81 303 LYS A C 1
ATOM 2394 O O . LYS A 1 303 ? -3.455 10.988 27.364 1.00 95.81 303 LYS A O 1
ATOM 2399 N N . GLN A 1 304 ? -3.477 10.871 25.122 1.00 93.81 304 GLN A N 1
ATOM 2400 C CA . GLN A 1 304 ? -4.894 11.219 24.991 1.00 93.81 304 GLN A CA 1
ATOM 2401 C C . GLN A 1 304 ? -5.825 10.195 25.652 1.00 93.81 304 GLN A C 1
ATOM 2403 O O . GLN A 1 304 ? -6.805 10.594 26.276 1.00 93.81 304 GLN A O 1
ATOM 2408 N N . LEU A 1 305 ? -5.527 8.901 25.511 1.00 92.81 305 LEU A N 1
ATOM 2409 C CA . LEU A 1 305 ? -6.300 7.827 26.136 1.00 92.81 305 LEU A CA 1
ATOM 2410 C C . LEU A 1 305 ? -6.124 7.835 27.660 1.00 92.81 305 LEU A C 1
ATOM 2412 O O . LEU A 1 305 ? -7.112 7.809 28.379 1.00 92.81 305 LEU A O 1
ATOM 2416 N N . ALA A 1 306 ? -4.897 8.012 28.158 1.00 92.75 306 ALA A N 1
ATOM 2417 C CA . ALA A 1 306 ? -4.642 8.105 29.599 1.00 92.75 306 ALA A CA 1
ATOM 2418 C C . ALA A 1 306 ? -5.354 9.292 30.277 1.00 92.75 306 ALA A C 1
ATOM 2420 O O . ALA A 1 306 ? -5.677 9.215 31.456 1.00 92.75 306 ALA A O 1
ATOM 2421 N N . ASN A 1 307 ? -5.588 10.390 29.551 1.00 89.81 307 ASN A N 1
ATOM 2422 C CA . ASN A 1 307 ? -6.350 11.535 30.056 1.00 89.81 307 ASN A CA 1
ATOM 2423 C C . ASN A 1 307 ? -7.872 11.345 29.967 1.00 89.81 307 ASN A C 1
ATOM 2425 O O . ASN A 1 307 ? -8.592 12.079 30.625 1.00 89.81 307 ASN A O 1
ATOM 2429 N N . LYS A 1 308 ? -8.361 10.419 29.133 1.00 83.19 308 LYS A N 1
ATOM 2430 C CA . LYS A 1 308 ? -9.788 10.070 29.027 1.00 83.19 308 LYS A CA 1
ATOM 2431 C C . LYS A 1 308 ? -10.235 9.177 30.191 1.00 83.19 308 LYS A C 1
ATOM 2433 O O . LYS A 1 308 ? -11.399 9.224 30.562 1.00 83.19 308 LYS A O 1
ATOM 2438 N N . ASP A 1 309 ? -9.312 8.383 30.731 1.00 73.19 309 ASP A N 1
ATOM 2439 C CA . ASP A 1 309 ? -9.558 7.439 31.829 1.00 73.19 309 ASP A CA 1
ATOM 2440 C C . ASP A 1 309 ? -9.388 8.073 33.231 1.00 73.19 309 ASP A C 1
ATOM 2442 O O . ASP A 1 309 ? -9.487 7.367 34.236 1.00 73.19 309 ASP A O 1
ATOM 2446 N N . LYS A 1 310 ? -9.099 9.381 33.304 1.00 63.47 310 LYS A N 1
ATOM 2447 C CA . LYS A 1 310 ? -9.039 10.184 34.537 1.00 63.47 310 LYS A CA 1
ATOM 2448 C C . LYS A 1 310 ? -10.306 11.009 34.690 1.00 63.47 310 LYS A C 1
ATOM 2450 O O . LYS A 1 310 ? -10.752 11.144 35.848 1.00 63.47 310 LYS A O 1
#

Organism: Petromyzon marinus (NCBI:txid7757)

Sequence (310 aa):
EVPIVFHEKYITSGYRPPGQPWRFYALSLFARHNEIANVWTHLLGTLLVLARVGKIPELAATRADIASWPFFLLALSGAAYMALSTVAHLFHSRSELAHYGFFFLDYVGVALYQYGSAVGHYFYCAGPGGFAFLRDDVYLPTTWMLAWLSCAGCCFANLCFRMPHSLGRKLFKVLPCAVAYVVVISPIAHRLVTSSPNHDPAFVFHVAQVAFFLLSAVFFTFPLPEQLKPGRFNVLGHSHQIFHVLLSLCTITQIEAVHLDFLKRHNGRNHSDVEVRWALMSFGALAGLSIATAALCTLQMRKQLANKDK

InterPro domains:
  IPR004254 AdipoR/Haemolysin-III-related [PF03006] (30-254)
  IPR004254 AdipoR/Haemolysin-III-related [PTHR20855] (1-264)

Solvent-accessible surface area (backbone atoms only — not comparable to full-atom values): 15876 Å² total; per-residue (Å²): 133,78,61,73,88,76,62,48,99,40,47,74,52,47,73,67,74,52,73,58,60,72,67,55,41,62,57,39,76,82,43,94,28,38,46,41,50,47,21,49,41,21,43,48,39,23,53,50,48,52,54,55,59,73,63,44,86,52,54,76,68,41,67,74,37,68,89,44,47,45,56,51,42,26,51,50,21,49,28,44,20,26,45,31,38,19,52,16,53,46,46,22,58,40,40,75,63,42,30,54,40,31,48,27,47,21,33,34,17,50,22,44,25,52,32,19,46,32,46,31,33,57,78,44,53,39,50,101,86,57,34,95,86,52,57,77,88,51,42,62,61,50,43,46,52,33,19,47,46,25,25,51,24,41,46,48,24,62,73,74,40,78,56,92,82,42,68,66,37,47,50,36,40,47,49,39,46,52,56,33,48,59,61,47,42,37,31,56,56,46,42,69,74,73,53,61,68,94,82,33,92,33,42,65,30,52,52,47,20,52,51,26,43,57,52,17,52,48,24,64,73,41,60,48,54,19,68,83,43,59,50,75,30,22,46,60,76,24,13,63,40,52,17,42,47,28,42,41,51,15,50,52,30,41,53,52,21,49,49,51,32,42,66,67,37,76,84,59,77,90,73,55,74,65,60,51,51,51,53,53,52,50,51,53,50,50,50,55,53,35,49,50,50,33,51,53,50,37,56,52,48,49,53,55,52,59,62,70,78,105